Protein AF-A0A497K175-F1 (afdb_monomer_lite)

Sequence (330 aa):
LQEGVNVLRGVKRESDTVQLYNKVVVIGGARSNPSGDPDEWTDQGDASSWTTDPSANISEDQSERAAGTCSIHLSQPEEPGVVAMYLKYDFGVSGIDVAPFSHLRFHHKTDQNGILTENYADWTAEVILEDTSGRTVSKTYLTNNVQPPQTLTEVTLNLQEFTGDPDFDWTAVRYITLKLKTDDGTSKIWGQYWIDKLHFHTPNVKAEATDTTSNLKHTREYVLRDEKLTDPDFVQEVAEALLKTLKNTTNHYRVPVSGAPELQAGVKVNVEIPTHNLSGTYYIAEAEHRLTSNGLVSEITLEKPALTLEEILAESIMRRISLIERGGVE

pLDDT: mean 85.99, std 13.96, range [30.67, 98.81]

Secondary structure (DSSP, 8-state):
-BBTTTBPS--EEEE-GGG--SEEEEEE--EETTTS-TTTTTSTTGGGGEE--TTSEEEEESSS-SSSS-EEEEEE---TT--EEEEEEE--TT-B--TT--EEEEEEEE-TT--EEGGG--EEEEEEEEETTS-EEEEEEE-TT-PPPSS-EEEEEEGGG-EE-TT--TTSEEEEEEEEEETTSSS-EEEEEEEEEEEEEES--EEEEE-TT---SS--EEEEEETT---HHHHHHHHHHHHHHHTS--EEEEEEEES-TT--TT-EEEEEEGGGTEEEEEEEEEEEEEEETTEEEEEEEEE--PPPHHHHHHHHHHHHHHHHHHHT--

Structure (mmCIF, N/CA/C/O backbone):
data_AF-A0A497K175-F1
#
_entry.id   AF-A0A497K175-F1
#
loop_
_atom_site.group_PDB
_atom_site.id
_atom_site.type_symbol
_atom_site.label_atom_id
_atom_site.label_alt_id
_atom_site.label_comp_id
_atom_site.label_asym_id
_atom_site.label_entity_id
_atom_site.label_seq_id
_atom_site.pdbx_PDB_ins_code
_atom_site.Cartn_x
_atom_site.Cartn_y
_atom_site.Cartn_z
_atom_site.occupancy
_atom_site.B_iso_or_equiv
_atom_site.auth_seq_id
_atom_site.auth_comp_id
_atom_site.auth_asym_id
_atom_site.auth_atom_id
_atom_site.pdbx_PDB_model_num
ATOM 1 N N . LEU A 1 1 ? -36.106 -7.352 43.475 1.00 79.31 1 LEU A N 1
ATOM 2 C CA . LEU A 1 1 ? -35.828 -6.391 44.564 1.00 79.31 1 LEU A CA 1
ATOM 3 C C . LEU A 1 1 ? -36.792 -5.234 44.434 1.00 79.31 1 LEU A C 1
ATOM 5 O O . LEU A 1 1 ? -36.813 -4.618 43.377 1.00 79.31 1 LEU A O 1
ATOM 9 N N . GLN A 1 2 ? -37.593 -4.978 45.465 1.00 78.31 2 GLN A N 1
ATOM 10 C CA . GLN A 1 2 ? -38.645 -3.966 45.416 1.00 78.31 2 GLN A CA 1
ATOM 11 C C . GLN A 1 2 ? -38.591 -3.077 46.658 1.00 78.31 2 GLN A C 1
ATOM 13 O O . GLN A 1 2 ? -38.443 -3.567 47.787 1.00 78.31 2 GLN A O 1
ATOM 18 N N . GLU A 1 3 ? -38.686 -1.772 46.428 1.00 74.31 3 GLU A N 1
ATOM 19 C CA . GLU A 1 3 ? -38.750 -0.765 47.482 1.00 74.31 3 GLU A CA 1
ATOM 20 C C . GLU A 1 3 ? -39.985 -0.948 48.372 1.00 74.31 3 GLU A C 1
ATOM 22 O O . GLU A 1 3 ? -41.078 -1.230 47.889 1.00 74.31 3 GLU A O 1
ATOM 27 N N . GLY A 1 4 ? -39.806 -0.824 49.691 1.00 60.00 4 GLY A N 1
ATOM 28 C CA . GLY A 1 4 ? -40.890 -0.998 50.667 1.00 60.00 4 GLY A CA 1
ATOM 29 C C . GLY A 1 4 ? -41.310 -2.451 50.924 1.00 60.00 4 GLY A C 1
ATOM 30 O O . GLY A 1 4 ? -42.142 -2.676 51.798 1.00 60.00 4 GLY A O 1
ATOM 31 N N . VAL A 1 5 ? -40.724 -3.420 50.210 1.00 75.50 5 VAL A N 1
ATOM 32 C CA . VAL A 1 5 ? -40.981 -4.857 50.399 1.00 75.50 5 VAL A CA 1
ATOM 33 C C . VAL A 1 5 ? -39.764 -5.525 51.038 1.00 75.50 5 VAL A C 1
ATOM 35 O O . VAL A 1 5 ? -39.815 -5.905 52.202 1.00 75.50 5 VAL A O 1
ATOM 38 N N . ASN A 1 6 ? -38.640 -5.585 50.312 1.00 78.19 6 ASN A N 1
ATOM 39 C CA . ASN A 1 6 ? -37.430 -6.286 50.772 1.00 78.19 6 ASN A CA 1
ATOM 40 C C . ASN A 1 6 ? -36.210 -5.359 50.886 1.00 78.19 6 ASN A C 1
ATOM 42 O O . ASN A 1 6 ? -35.237 -5.697 51.558 1.00 78.19 6 ASN A O 1
ATOM 46 N N . VAL A 1 7 ? -36.248 -4.192 50.236 1.00 75.06 7 VAL A N 1
ATOM 47 C CA . VAL A 1 7 ? -35.154 -3.213 50.244 1.00 75.06 7 VAL A CA 1
ATOM 48 C C . VAL A 1 7 ? -35.251 -2.328 51.487 1.00 75.06 7 VAL A C 1
ATOM 50 O O . VAL A 1 7 ? -36.273 -1.685 51.731 1.00 75.06 7 VAL A O 1
ATOM 53 N N . LEU A 1 8 ? -34.173 -2.292 52.268 1.00 78.75 8 LEU A N 1
ATOM 54 C CA . LEU A 1 8 ? -34.032 -1.458 53.458 1.00 78.75 8 LEU A CA 1
ATOM 55 C C . LEU A 1 8 ? -33.635 -0.020 53.085 1.00 78.75 8 LEU A C 1
ATOM 57 O O . LEU A 1 8 ? -33.161 0.268 51.986 1.00 78.75 8 LEU A O 1
ATOM 61 N N . ARG A 1 9 ? -33.799 0.910 54.034 1.00 72.44 9 ARG A N 1
ATOM 62 C CA . ARG A 1 9 ? -33.300 2.287 53.882 1.00 72.44 9 ARG A CA 1
ATOM 63 C C . ARG A 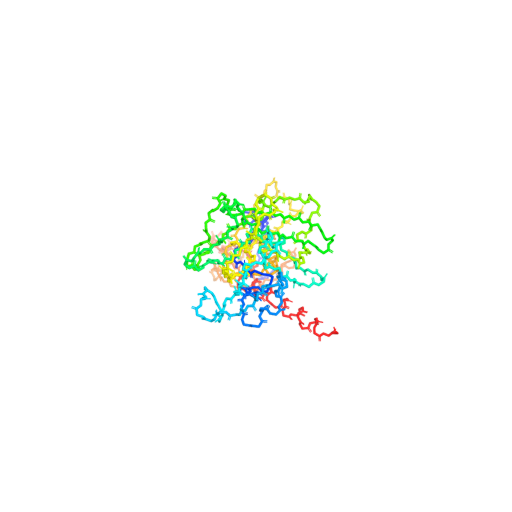1 9 ? -31.772 2.288 53.755 1.00 72.44 9 ARG A C 1
ATOM 65 O O . ARG A 1 9 ? -31.102 1.520 54.436 1.00 72.44 9 ARG A O 1
ATOM 72 N N . GLY A 1 10 ? -31.235 3.213 52.957 1.00 68.88 10 GLY A N 1
ATOM 73 C CA . GLY A 1 10 ? -29.787 3.404 52.810 1.00 68.88 10 GLY A CA 1
ATOM 74 C C . GLY A 1 10 ? -29.190 2.886 51.503 1.00 68.88 10 GLY A C 1
ATOM 75 O O . GLY A 1 10 ? -27.991 2.624 51.473 1.00 68.88 10 GLY A O 1
ATOM 76 N N . VAL A 1 11 ? -29.992 2.760 50.440 1.00 73.44 11 VAL A N 1
ATOM 77 C CA . VAL A 1 11 ? -29.479 2.546 49.080 1.00 73.44 11 VAL A CA 1
ATOM 78 C C . VAL A 1 11 ? -28.493 3.662 48.733 1.00 73.44 11 VAL A C 1
ATOM 80 O O . VAL A 1 11 ? -28.800 4.845 48.886 1.00 73.44 11 VAL A O 1
ATOM 83 N N . LYS A 1 12 ? -27.294 3.291 48.286 1.00 74.25 12 LYS A N 1
ATOM 84 C CA . LYS A 1 12 ? -26.254 4.243 47.884 1.00 74.25 12 LYS A CA 1
ATOM 85 C C . LYS A 1 12 ? -25.774 3.917 46.485 1.00 74.25 12 LYS A C 1
ATOM 87 O O . LYS A 1 12 ? -25.535 2.760 46.154 1.00 74.25 12 LYS A O 1
ATOM 92 N N . ARG A 1 13 ? -25.609 4.957 45.672 1.00 65.50 13 ARG A N 1
ATOM 93 C CA . ARG A 1 13 ? -24.869 4.856 44.417 1.00 65.50 13 ARG A CA 1
ATOM 94 C C . ARG A 1 13 ? -23.385 4.902 44.756 1.00 65.50 13 ARG A C 1
ATOM 96 O O . ARG A 1 13 ? -22.913 5.901 45.296 1.00 65.50 13 ARG A O 1
ATOM 103 N N . GLU A 1 14 ? -22.680 3.828 44.455 1.00 60.34 14 GLU A N 1
ATOM 104 C CA . GLU A 1 14 ? -21.228 3.780 44.493 1.00 60.34 14 GLU A CA 1
ATOM 105 C C . GLU A 1 14 ? -20.723 4.202 43.111 1.00 60.34 14 GLU A C 1
ATOM 107 O O . GLU A 1 14 ? -21.010 3.585 42.086 1.00 60.34 14 GLU A O 1
ATOM 112 N N . SER A 1 15 ? -20.033 5.341 43.061 1.00 53.97 15 SER A N 1
ATOM 113 C CA . SER A 1 15 ? -19.344 5.785 41.854 1.00 53.97 15 SER A CA 1
ATOM 114 C C . SER A 1 15 ? -17.975 5.129 41.837 1.00 53.97 15 SER A C 1
ATOM 116 O O . SER A 1 15 ? -16.979 5.756 42.213 1.00 53.97 15 SER A O 1
ATOM 118 N N . ASP A 1 16 ? -17.924 3.858 41.458 1.00 51.41 16 ASP A N 1
ATOM 119 C CA . ASP A 1 16 ? -16.644 3.180 41.367 1.00 51.41 16 ASP A CA 1
ATOM 120 C C . ASP A 1 16 ? -15.953 3.622 40.078 1.00 51.41 16 ASP A C 1
ATOM 122 O O . ASP A 1 16 ? -16.192 3.135 38.977 1.00 51.41 16 ASP A O 1
ATOM 126 N N . THR A 1 17 ? -15.136 4.665 40.208 1.00 49.78 17 THR A N 1
ATOM 127 C CA . THR A 1 17 ? -14.407 5.253 39.078 1.00 49.78 17 THR A CA 1
ATOM 128 C C . THR A 1 17 ? -13.278 4.352 38.584 1.00 49.78 17 THR A C 1
ATOM 130 O O . THR A 1 17 ? -12.612 4.707 37.620 1.00 49.78 17 THR A O 1
ATOM 133 N N . VAL A 1 18 ? -13.021 3.213 39.233 1.00 48.53 18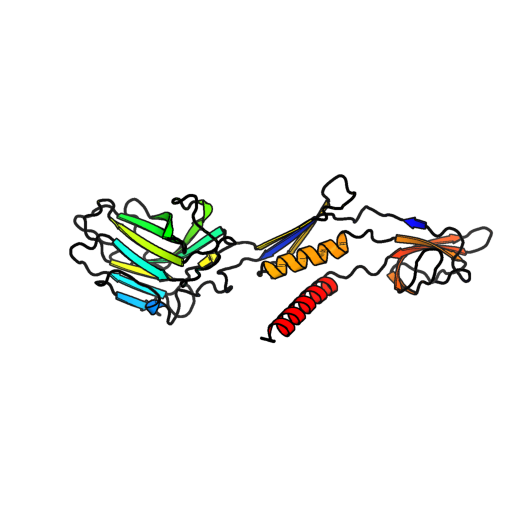 VAL A N 1
ATOM 134 C CA . VAL A 1 18 ? -11.846 2.359 39.005 1.00 48.53 18 VAL A CA 1
ATOM 135 C C . VAL A 1 18 ? -11.814 1.772 37.588 1.00 48.53 18 VAL A C 1
ATOM 137 O O . VAL A 1 18 ? -10.733 1.681 37.016 1.00 48.53 18 VAL A O 1
ATOM 140 N N . GLN A 1 19 ? -12.971 1.484 36.981 1.00 53.56 19 GLN A N 1
ATOM 141 C CA . GLN A 1 19 ? -13.076 0.919 35.624 1.00 53.56 19 GLN A CA 1
ATOM 142 C C . GLN A 1 19 ? -13.415 1.944 34.524 1.00 53.56 19 GLN A C 1
ATOM 144 O O . GLN A 1 19 ? -13.638 1.564 33.379 1.00 53.56 19 GLN A O 1
ATOM 149 N N . LEU A 1 20 ? -13.457 3.244 34.837 1.00 67.31 20 LEU A N 1
ATOM 150 C CA . LEU A 1 20 ? -13.747 4.272 33.834 1.00 67.31 20 LEU A CA 1
ATOM 151 C C . LEU A 1 20 ? -12.568 4.462 32.879 1.00 67.31 20 LEU A C 1
ATOM 153 O O . LEU A 1 20 ? -11.479 4.854 33.312 1.00 67.31 20 LEU A O 1
ATOM 157 N N . TYR A 1 21 ? -12.824 4.290 31.585 1.00 75.00 21 TYR A N 1
ATOM 158 C CA . TYR A 1 21 ? -11.905 4.665 30.515 1.00 75.00 21 TYR A CA 1
ATOM 159 C C . TYR A 1 21 ? -12.424 5.915 29.806 1.00 75.00 21 TYR A C 1
ATOM 161 O O . TYR A 1 21 ? -13.608 6.021 29.499 1.00 75.00 21 TYR A O 1
ATOM 169 N N . ASN A 1 22 ? -11.540 6.872 29.532 1.00 82.12 22 ASN A N 1
ATOM 170 C CA . ASN A 1 22 ? -11.855 8.039 28.698 1.00 82.12 22 ASN A CA 1
ATOM 171 C C . ASN A 1 22 ? -11.168 7.980 27.334 1.00 82.12 22 ASN A C 1
ATOM 173 O O . ASN A 1 22 ? -11.320 8.908 26.544 1.00 82.12 22 ASN A O 1
ATOM 177 N N . LYS A 1 23 ? -10.440 6.898 27.051 1.00 85.81 23 LYS A N 1
ATOM 178 C CA . LYS A 1 23 ? -9.846 6.629 25.750 1.00 85.81 23 LYS A CA 1
ATOM 179 C C . LYS A 1 23 ? -9.922 5.140 25.427 1.00 85.81 23 LYS A C 1
ATOM 181 O O . LYS A 1 23 ? -9.632 4.301 26.278 1.00 85.81 23 LYS A O 1
ATOM 186 N N . VAL A 1 24 ? -10.278 4.825 24.191 1.00 86.50 24 VAL A N 1
ATOM 187 C CA . VAL A 1 24 ? -10.185 3.489 23.606 1.00 86.50 24 VAL A CA 1
ATOM 188 C C . VAL A 1 24 ? -9.296 3.564 22.377 1.00 86.50 24 VAL A C 1
ATOM 190 O O . VAL A 1 24 ? -9.449 4.461 21.551 1.00 86.50 24 VAL A O 1
ATOM 193 N N . VAL A 1 25 ? -8.384 2.608 22.256 1.00 89.56 25 VAL A N 1
ATOM 194 C CA . VAL A 1 25 ? -7.578 2.376 21.061 1.00 89.56 25 VAL A CA 1
ATOM 195 C C . VAL A 1 25 ? -7.873 0.971 20.561 1.00 89.56 25 VAL A C 1
ATOM 197 O O . VAL A 1 25 ? -7.779 0.007 21.320 1.00 89.56 25 VAL A O 1
ATOM 200 N N . VAL A 1 26 ? -8.213 0.849 19.284 1.00 86.81 26 VAL A N 1
ATOM 201 C CA . VAL A 1 26 ? -8.378 -0.443 18.614 1.00 86.81 26 VAL A CA 1
ATOM 202 C C . VAL A 1 26 ? -7.254 -0.586 17.601 1.00 86.81 26 VAL A C 1
ATOM 204 O O . VAL A 1 26 ? -7.033 0.300 16.776 1.00 86.81 26 VAL A O 1
ATOM 207 N N . ILE A 1 27 ? -6.519 -1.689 17.703 1.00 88.25 27 ILE A N 1
ATOM 208 C CA . ILE A 1 27 ? -5.434 -2.054 16.797 1.00 88.25 27 ILE A CA 1
ATOM 209 C C . ILE A 1 27 ? -5.879 -3.307 16.050 1.00 88.25 27 ILE A C 1
ATOM 211 O O . ILE A 1 27 ? -5.994 -4.387 16.632 1.00 88.25 27 ILE A O 1
ATOM 215 N N . GLY A 1 28 ? -6.162 -3.103 14.774 1.00 89.56 28 GLY A N 1
ATOM 216 C CA . GLY A 1 28 ? -6.512 -4.111 13.798 1.00 89.56 28 GLY A CA 1
ATOM 217 C C . GLY A 1 28 ? -5.303 -4.800 13.169 1.00 89.56 28 GLY A C 1
ATOM 218 O O . GLY A 1 28 ? -4.154 -4.493 13.494 1.00 89.56 28 GLY A O 1
ATOM 219 N N . GLY A 1 29 ? -5.576 -5.715 12.243 1.00 88.69 29 GLY A N 1
ATOM 220 C CA . GLY A 1 29 ? -4.563 -6.406 11.450 1.00 88.69 29 GLY A CA 1
ATOM 221 C C . GLY A 1 29 ? -4.043 -5.590 10.271 1.00 88.69 29 GLY A C 1
ATOM 222 O O . GLY A 1 29 ? -4.348 -4.404 10.105 1.00 88.69 29 GLY A O 1
ATOM 223 N N . ALA A 1 30 ? -3.246 -6.255 9.439 1.00 92.19 30 ALA A N 1
ATOM 224 C CA . ALA A 1 30 ? -2.694 -5.669 8.231 1.00 92.19 30 ALA A CA 1
ATOM 225 C C . ALA A 1 30 ? -3.764 -5.453 7.153 1.00 92.19 30 ALA A C 1
ATOM 227 O O . ALA A 1 30 ? -4.715 -6.226 7.035 1.00 92.19 30 ALA A O 1
ATOM 228 N N . ARG A 1 31 ? -3.558 -4.431 6.320 1.00 92.38 31 ARG A N 1
ATOM 229 C CA . ARG A 1 31 ? -4.377 -4.160 5.133 1.00 92.38 31 ARG A CA 1
ATOM 230 C C . ARG A 1 31 ? -3.478 -3.949 3.923 1.00 92.38 31 ARG A C 1
ATOM 232 O O . ARG A 1 31 ? -2.438 -3.292 4.036 1.00 92.38 31 ARG A O 1
ATOM 239 N N . SER A 1 32 ? -3.914 -4.477 2.786 1.00 93.56 32 SER A N 1
ATOM 240 C CA . SER A 1 32 ? -3.296 -4.268 1.480 1.00 93.56 32 SER A CA 1
ATOM 241 C C . SER A 1 32 ? -4.319 -3.668 0.528 1.00 93.56 32 SER A C 1
ATOM 243 O O . SER A 1 32 ? -5.406 -4.219 0.416 1.00 93.56 32 SER A O 1
ATOM 245 N N . ASN A 1 33 ? -3.972 -2.559 -0.121 1.00 93.06 33 ASN A N 1
ATOM 246 C CA . ASN A 1 33 ? -4.823 -1.777 -1.019 1.00 93.06 33 ASN A CA 1
ATOM 247 C C . ASN A 1 33 ? -6.167 -1.305 -0.415 1.00 93.06 33 ASN A C 1
ATOM 249 O O . ASN A 1 33 ? -6.640 -1.803 0.617 1.00 93.06 33 ASN A O 1
ATOM 253 N N . PRO A 1 34 ? -6.814 -0.292 -1.018 1.00 89.56 34 PRO A N 1
ATOM 254 C CA . PRO A 1 34 ? -8.156 0.117 -0.609 1.00 89.56 34 PRO A CA 1
ATOM 255 C C . PRO A 1 34 ? -9.187 -1.017 -0.733 1.00 89.56 34 PRO A C 1
ATOM 257 O O . PRO A 1 34 ? -10.059 -1.140 0.125 1.00 89.56 34 PRO A O 1
ATOM 260 N N . SER A 1 35 ? -9.060 -1.894 -1.728 1.00 89.19 35 SER A N 1
ATOM 261 C CA . SER A 1 35 ? -9.941 -3.056 -1.922 1.00 89.19 35 SER A CA 1
ATOM 262 C C . SER A 1 35 ? -9.743 -4.174 -0.887 1.00 89.19 35 SER A C 1
ATOM 264 O O . SER A 1 35 ? -10.663 -4.952 -0.639 1.00 89.19 35 SER A O 1
ATOM 266 N N . GLY A 1 36 ? -8.563 -4.257 -0.262 1.00 88.19 36 GLY A N 1
ATOM 267 C CA . GLY A 1 36 ? -8.144 -5.407 0.542 1.00 88.19 36 GLY A CA 1
ATOM 268 C C . GLY A 1 36 ? -7.346 -6.462 -0.239 1.00 88.19 36 GLY A C 1
ATOM 269 O O . GLY A 1 36 ? -6.808 -7.376 0.389 1.00 88.19 36 GLY A O 1
ATOM 270 N N . ASP A 1 37 ? -7.249 -6.344 -1.567 1.00 91.31 37 ASP A N 1
ATOM 271 C CA . ASP A 1 37 ? -6.551 -7.294 -2.434 1.00 91.31 37 ASP A CA 1
ATOM 272 C C . ASP A 1 37 ? -5.092 -6.859 -2.693 1.00 91.31 37 ASP A C 1
ATOM 274 O O . ASP A 1 37 ? -4.871 -5.803 -3.284 1.00 91.31 37 ASP A O 1
ATOM 278 N N . PRO A 1 38 ? -4.071 -7.626 -2.259 1.00 92.31 38 PRO A N 1
ATOM 279 C CA . PRO A 1 38 ? -2.661 -7.291 -2.467 1.00 92.31 38 PRO A CA 1
ATOM 280 C C . PRO A 1 38 ? -2.148 -7.458 -3.908 1.00 92.31 38 PRO A C 1
ATOM 282 O O . PRO A 1 38 ? -0.966 -7.184 -4.126 1.00 92.31 38 PRO A O 1
ATOM 285 N N . ASP A 1 39 ? -2.964 -7.942 -4.845 1.00 93.12 39 ASP A N 1
ATOM 286 C CA . ASP A 1 39 ? -2.548 -8.209 -6.230 1.00 93.12 39 ASP A CA 1
ATOM 287 C C . ASP A 1 39 ? -3.485 -7.590 -7.280 1.00 93.12 39 ASP A C 1
ATOM 289 O O . ASP A 1 39 ? -3.502 -7.985 -8.437 1.00 93.12 39 ASP A O 1
ATOM 293 N N . GLU A 1 40 ? -4.249 -6.576 -6.872 1.00 94.25 40 GLU A N 1
ATOM 294 C CA . GLU A 1 40 ? -5.303 -5.935 -7.673 1.00 94.25 40 GLU A CA 1
ATOM 295 C C . GLU A 1 40 ? -4.839 -5.342 -9.019 1.00 94.25 40 GLU A C 1
ATOM 297 O O . GLU A 1 40 ? -5.675 -5.049 -9.867 1.00 94.25 40 GLU A O 1
ATOM 302 N N . TRP A 1 41 ? -3.539 -5.081 -9.193 1.00 95.88 41 TRP A N 1
ATOM 303 C CA . TRP A 1 41 ? -3.014 -4.314 -10.334 1.00 95.88 41 TRP A CA 1
ATOM 304 C C . TRP A 1 41 ? -1.946 -5.046 -11.141 1.00 95.88 41 TRP A C 1
ATOM 306 O O . TRP A 1 41 ? -1.323 -4.444 -12.024 1.00 95.88 41 TRP A O 1
ATOM 316 N N . THR A 1 42 ? -1.657 -6.297 -10.800 1.00 96.44 42 THR A N 1
ATOM 317 C CA . THR A 1 42 ? -0.573 -7.072 -11.411 1.00 96.44 42 THR A CA 1
ATOM 318 C C . THR A 1 42 ? -0.985 -8.478 -11.837 1.00 96.44 42 THR A C 1
ATOM 320 O O . THR A 1 42 ? -0.113 -9.263 -12.202 1.00 96.44 42 THR A O 1
ATOM 323 N N . ASP A 1 43 ? -2.287 -8.767 -11.888 1.00 94.56 43 ASP A N 1
ATOM 324 C CA . ASP A 1 43 ? -2.834 -10.086 -12.206 1.00 94.56 43 ASP A CA 1
ATOM 325 C C . ASP A 1 43 ? -3.515 -10.108 -13.597 1.00 94.56 43 ASP A C 1
ATOM 327 O O . ASP A 1 43 ? -3.334 -9.234 -14.454 1.00 94.56 43 ASP A O 1
ATOM 331 N N . GLN A 1 44 ? -4.252 -11.183 -13.875 1.00 94.62 44 GLN A N 1
ATOM 332 C CA . GLN A 1 44 ? -4.823 -11.480 -15.178 1.00 94.62 44 GLN A CA 1
ATOM 333 C C . GLN A 1 44 ? -5.806 -10.398 -15.653 1.00 94.62 44 GLN A C 1
ATOM 335 O O . GLN A 1 44 ? -6.870 -10.198 -15.070 1.00 94.62 44 GLN A O 1
ATOM 340 N N . GLY A 1 45 ? -5.518 -9.812 -16.815 1.00 94.12 45 GLY A N 1
ATOM 341 C CA . GLY A 1 45 ? -6.284 -8.733 -17.440 1.00 94.12 45 GLY A CA 1
ATOM 342 C C . GLY A 1 45 ? -5.676 -7.342 -17.235 1.00 94.12 45 GLY A C 1
ATOM 343 O O . GLY A 1 45 ? -6.042 -6.409 -17.965 1.00 94.12 45 GLY A O 1
ATOM 344 N N . ASP A 1 46 ? -4.729 -7.194 -16.308 1.00 94.81 46 ASP A N 1
ATOM 345 C CA . ASP A 1 46 ? -4.228 -5.888 -15.891 1.00 94.81 46 ASP A CA 1
ATOM 346 C C . ASP A 1 46 ? -3.192 -5.304 -16.847 1.00 94.81 46 ASP A C 1
ATOM 348 O O . ASP A 1 46 ? -3.033 -4.082 -16.879 1.00 94.81 46 ASP A O 1
ATOM 352 N N . ALA A 1 47 ? -2.527 -6.107 -17.692 1.00 94.12 47 ALA A N 1
ATOM 353 C CA . ALA A 1 47 ? -1.508 -5.589 -18.619 1.00 94.12 47 ALA A CA 1
ATOM 354 C C . ALA A 1 47 ? -2.035 -4.469 -19.529 1.00 94.12 47 ALA A C 1
ATOM 356 O O . ALA A 1 47 ? -1.284 -3.569 -19.900 1.00 94.12 47 ALA A O 1
ATOM 357 N N . SER A 1 48 ? -3.330 -4.491 -19.853 1.00 93.38 48 SER A N 1
ATOM 358 C CA . SER A 1 48 ? -3.981 -3.458 -20.669 1.00 93.38 48 SER A CA 1
ATOM 359 C C . SER A 1 48 ? -4.140 -2.100 -19.969 1.00 93.38 48 SER A C 1
ATOM 361 O O . SER A 1 48 ? -4.280 -1.080 -20.645 1.00 93.38 48 SER A O 1
ATOM 363 N N . SER A 1 49 ? -4.091 -2.080 -18.637 1.00 93.94 49 SER A N 1
ATOM 364 C CA . SER A 1 49 ? -4.158 -0.877 -17.799 1.00 93.94 49 SER A CA 1
ATOM 365 C C . SER A 1 49 ? -2.783 -0.240 -17.575 1.00 93.94 49 SER A C 1
ATOM 367 O O . SER A 1 49 ? -2.684 0.907 -17.129 1.00 93.94 49 SER A O 1
ATOM 369 N N . TRP A 1 50 ? -1.713 -0.966 -17.905 1.00 97.56 50 TRP A N 1
ATOM 370 C CA . TRP A 1 50 ? -0.347 -0.468 -17.857 1.00 97.56 50 TRP A CA 1
ATOM 371 C C . TRP A 1 50 ? 0.049 0.200 -19.175 1.00 97.56 50 TRP A C 1
ATOM 373 O O . TRP A 1 50 ? -0.313 -0.220 -20.273 1.00 97.56 50 TRP A O 1
ATOM 383 N N . THR A 1 51 ? 0.848 1.253 -19.062 1.00 97.75 51 THR A N 1
ATOM 384 C CA . THR A 1 51 ? 1.390 2.015 -20.188 1.00 97.75 51 THR A CA 1
ATOM 385 C C . THR A 1 51 ? 2.910 2.089 -20.099 1.00 97.75 51 THR A C 1
ATOM 387 O O . THR A 1 51 ? 3.491 2.069 -19.011 1.00 97.75 51 THR A O 1
ATOM 390 N N . THR A 1 52 ? 3.564 2.150 -21.255 1.00 97.88 52 THR A N 1
ATOM 391 C CA . THR A 1 52 ? 5.023 2.208 -21.391 1.00 97.88 52 THR A CA 1
ATOM 392 C C . THR A 1 52 ? 5.406 2.982 -22.656 1.00 97.88 52 THR A C 1
ATOM 394 O O . THR A 1 52 ? 4.544 3.559 -23.326 1.00 97.88 52 THR A O 1
ATOM 397 N N . ASP A 1 53 ? 6.697 3.020 -22.980 1.00 96.19 53 ASP A N 1
ATOM 398 C CA . ASP A 1 53 ? 7.189 3.550 -24.243 1.00 96.19 53 ASP A CA 1
ATOM 399 C C . ASP A 1 53 ? 6.564 2.803 -25.443 1.00 96.19 53 ASP A C 1
ATOM 401 O O . ASP A 1 53 ? 6.480 1.576 -25.415 1.00 96.19 53 ASP A O 1
ATOM 405 N N . PRO A 1 54 ? 6.150 3.492 -26.524 1.00 95.56 54 PRO A N 1
ATOM 406 C CA . PRO A 1 54 ? 5.518 2.844 -27.677 1.00 95.56 54 PRO A CA 1
ATOM 407 C C . PRO A 1 54 ? 6.353 1.754 -28.362 1.00 95.56 54 PRO A C 1
ATOM 409 O O . PRO A 1 54 ? 5.799 0.971 -29.133 1.00 95.56 54 PRO A O 1
ATOM 412 N N . SER A 1 55 ? 7.670 1.728 -28.142 1.00 96.69 55 SER A N 1
ATOM 413 C CA . SER A 1 55 ? 8.555 0.689 -28.671 1.00 96.69 55 SER A CA 1
ATOM 414 C C . SER A 1 55 ? 8.599 -0.590 -27.828 1.00 96.69 55 SER A C 1
ATOM 416 O O . SER A 1 55 ? 9.039 -1.629 -28.323 1.00 96.69 55 SER A O 1
ATOM 418 N N . ALA A 1 56 ? 8.146 -0.538 -26.575 1.00 97.44 56 ALA A N 1
ATOM 419 C CA . ALA A 1 56 ? 8.126 -1.680 -25.675 1.00 97.44 56 ALA A CA 1
ATOM 420 C C . ALA A 1 56 ? 6.818 -2.472 -25.755 1.00 97.44 56 ALA A C 1
ATOM 422 O O . ALA A 1 56 ? 5.801 -2.024 -26.285 1.00 97.44 56 ALA A O 1
ATOM 423 N N . ASN A 1 57 ? 6.852 -3.679 -25.196 1.00 97.69 57 ASN A N 1
ATOM 424 C CA . ASN A 1 57 ? 5.692 -4.551 -25.070 1.00 97.69 57 ASN A CA 1
ATOM 425 C C . ASN A 1 57 ? 5.400 -4.832 -23.592 1.00 97.69 57 ASN A C 1
ATOM 427 O O . ASN A 1 57 ? 6.318 -5.162 -22.840 1.00 97.69 57 ASN A O 1
ATOM 431 N N . ILE A 1 58 ? 4.128 -4.725 -23.203 1.00 98.12 58 ILE A N 1
ATOM 432 C CA . ILE A 1 58 ? 3.623 -5.153 -21.898 1.00 98.12 58 ILE A CA 1
ATOM 433 C C . ILE A 1 58 ? 2.795 -6.418 -22.098 1.00 98.12 58 ILE A C 1
ATOM 435 O O . ILE A 1 58 ? 1.909 -6.474 -22.950 1.00 98.12 58 ILE A O 1
ATOM 439 N N . SER A 1 59 ? 3.071 -7.431 -21.288 1.00 97.75 59 SER A N 1
ATOM 440 C CA . SER A 1 59 ? 2.398 -8.726 -21.338 1.00 97.75 59 SER A CA 1
ATOM 441 C C . SER A 1 59 ? 2.192 -9.300 -19.941 1.00 97.75 59 SER A C 1
ATOM 443 O O . SER A 1 59 ? 2.817 -8.848 -18.986 1.00 97.75 59 SER A O 1
ATOM 445 N N . GLU A 1 60 ? 1.330 -10.306 -19.836 1.00 97.88 60 GLU A N 1
ATOM 446 C CA . GLU A 1 60 ? 1.139 -11.099 -18.620 1.00 97.88 60 GLU A CA 1
ATOM 447 C C . GLU A 1 60 ? 1.951 -12.392 -18.709 1.00 97.88 60 GLU A C 1
ATOM 449 O O . GLU A 1 60 ? 1.866 -13.120 -19.705 1.00 97.88 60 GLU A O 1
ATOM 454 N N . ASP A 1 61 ? 2.721 -12.700 -17.667 1.00 97.25 61 ASP A N 1
ATOM 455 C CA . ASP A 1 61 ? 3.532 -13.913 -17.584 1.00 97.25 61 ASP A CA 1
ATOM 456 C C . ASP A 1 61 ? 3.019 -14.833 -16.472 1.00 97.25 61 ASP A C 1
ATOM 458 O O . ASP A 1 61 ? 3.150 -14.557 -15.283 1.00 97.25 61 ASP A O 1
ATOM 462 N N . GLN A 1 62 ? 2.429 -15.962 -16.862 1.00 96.44 62 GLN A N 1
ATOM 463 C CA . GLN A 1 62 ? 1.904 -16.957 -15.921 1.00 96.44 62 GLN A CA 1
ATOM 464 C C . GLN A 1 62 ? 3.003 -17.834 -15.306 1.00 96.44 62 GLN A C 1
ATOM 466 O O . GLN A 1 62 ? 2.760 -18.538 -14.324 1.00 96.44 62 GLN A O 1
ATOM 471 N N . SER A 1 63 ? 4.202 -17.856 -15.893 1.00 95.06 63 SER A N 1
ATOM 472 C CA . SER A 1 63 ? 5.311 -18.698 -15.434 1.00 95.06 63 SER A CA 1
ATOM 473 C C . SER A 1 63 ? 6.132 -18.043 -14.324 1.00 95.06 63 SER A C 1
ATOM 475 O O . SER A 1 63 ? 6.640 -18.742 -13.447 1.00 95.06 63 SER A O 1
ATOM 477 N N . GLU A 1 64 ? 6.181 -16.715 -14.314 1.00 93.81 64 GLU A N 1
ATOM 478 C CA . GLU A 1 64 ? 6.882 -15.893 -13.333 1.00 93.81 64 GLU A CA 1
ATOM 479 C C . GLU A 1 64 ? 5.845 -15.165 -12.478 1.00 93.81 64 GLU A C 1
ATOM 481 O O . GLU A 1 64 ? 5.264 -14.191 -12.931 1.00 93.81 64 GLU A O 1
ATOM 486 N N . ARG A 1 65 ? 5.567 -15.636 -11.257 1.00 95.19 65 ARG A N 1
ATOM 487 C CA . ARG A 1 65 ? 4.590 -14.992 -10.360 1.00 95.19 65 ARG A CA 1
ATOM 488 C C . ARG A 1 65 ? 4.922 -15.195 -8.882 1.00 95.19 65 ARG A C 1
ATOM 490 O O . ARG A 1 65 ? 5.455 -16.233 -8.486 1.00 95.19 65 ARG A O 1
ATOM 497 N N . ALA A 1 66 ? 4.594 -14.197 -8.083 1.00 95.44 66 ALA A N 1
ATOM 498 C CA . ALA A 1 66 ? 4.672 -14.116 -6.633 1.00 95.44 66 ALA A CA 1
ATOM 499 C C . ALA A 1 66 ? 3.278 -14.176 -5.982 1.00 95.44 66 ALA A C 1
ATOM 501 O O . ALA A 1 66 ? 3.154 -14.705 -4.872 1.00 95.44 66 ALA A O 1
ATOM 502 N N . ALA A 1 67 ? 2.244 -13.665 -6.652 1.00 94.50 67 ALA A N 1
ATOM 503 C CA . ALA A 1 67 ? 0.842 -13.782 -6.261 1.00 94.50 67 ALA A CA 1
ATOM 504 C C . ALA A 1 67 ? -0.038 -14.073 -7.493 1.00 94.50 67 ALA A C 1
ATOM 506 O O . ALA A 1 67 ? 0.488 -14.286 -8.583 1.00 94.50 67 ALA A O 1
ATOM 507 N N . GLY A 1 68 ? -1.343 -14.255 -7.273 1.00 94.31 68 GLY A N 1
ATOM 508 C CA . GLY A 1 68 ? -2.308 -14.360 -8.367 1.00 94.31 68 GLY A CA 1
ATOM 509 C C . GLY A 1 68 ? -2.027 -15.446 -9.411 1.00 94.31 68 GLY A C 1
ATOM 510 O O . GLY A 1 68 ? -1.547 -16.555 -9.117 1.00 94.31 68 GLY A O 1
ATOM 511 N N . THR A 1 69 ? -2.395 -15.126 -10.647 1.00 96.12 69 THR A N 1
ATOM 512 C CA . THR A 1 69 ? -2.337 -16.002 -11.822 1.00 96.12 69 THR A CA 1
ATOM 513 C C . THR A 1 69 ? -1.159 -15.667 -12.737 1.00 96.12 69 THR A C 1
ATOM 515 O O . THR A 1 69 ? -0.612 -16.575 -13.374 1.00 96.12 69 THR A O 1
ATOM 518 N N . CYS A 1 70 ? -0.733 -14.407 -12.791 1.00 96.38 70 CYS A N 1
ATOM 519 C CA . CYS A 1 70 ? 0.409 -13.947 -13.581 1.00 96.38 70 CYS A CA 1
ATOM 520 C C . CYS A 1 70 ? 1.108 -12.749 -12.935 1.00 96.38 70 CYS A C 1
ATOM 522 O O . CYS A 1 70 ? 0.630 -12.226 -11.945 1.00 96.38 70 CYS A O 1
ATOM 524 N N . SER A 1 71 ? 2.224 -12.328 -13.530 1.00 97.88 71 SER A N 1
ATOM 525 C CA . SER A 1 71 ? 2.852 -11.026 -13.289 1.00 97.88 71 SER A CA 1
ATOM 526 C C . SER A 1 71 ? 2.810 -10.146 -14.537 1.00 97.88 71 SER A C 1
ATOM 528 O O . SER A 1 71 ? 2.562 -10.629 -15.647 1.00 97.88 71 SER A O 1
ATOM 530 N N . ILE A 1 72 ? 3.136 -8.862 -14.377 1.00 98.50 72 ILE A N 1
ATOM 531 C CA . ILE A 1 72 ? 3.284 -7.918 -15.487 1.00 98.50 72 ILE A CA 1
ATOM 532 C C . ILE A 1 72 ? 4.730 -7.913 -15.971 1.00 98.50 72 ILE A C 1
ATOM 534 O O . ILE A 1 72 ? 5.662 -7.637 -15.216 1.00 98.50 72 ILE A O 1
ATOM 538 N N . HIS A 1 73 ? 4.909 -8.165 -17.262 1.00 98.38 73 HIS A N 1
ATOM 539 C CA . HIS A 1 73 ? 6.194 -8.226 -17.940 1.00 98.38 73 HIS A CA 1
ATOM 540 C C . HIS A 1 73 ? 6.338 -7.095 -18.962 1.00 98.38 73 HIS A C 1
ATOM 542 O O . HIS A 1 73 ? 5.557 -6.996 -19.910 1.00 98.38 73 HIS A O 1
ATOM 548 N N . LEU A 1 74 ? 7.385 -6.288 -18.793 1.00 98.50 74 LEU A N 1
ATOM 549 C CA . LEU A 1 74 ? 7.864 -5.287 -19.737 1.00 98.50 74 LEU A CA 1
ATOM 550 C C . LEU A 1 74 ? 9.052 -5.831 -20.538 1.00 98.50 74 LEU A C 1
ATOM 552 O O . LEU A 1 74 ? 10.113 -6.113 -19.979 1.00 98.50 74 LEU A O 1
ATOM 556 N N . SER A 1 75 ? 8.904 -5.852 -21.860 1.00 98.25 75 SER A N 1
ATOM 557 C CA . SER A 1 75 ? 9.977 -6.129 -22.813 1.00 98.25 75 SER A CA 1
ATOM 558 C C . SER A 1 75 ? 10.348 -4.847 -23.556 1.00 98.25 75 SER A C 1
ATOM 560 O O . SER A 1 75 ? 9.613 -4.410 -24.445 1.00 98.25 75 SER A O 1
ATOM 562 N N . GLN A 1 76 ? 11.475 -4.231 -23.193 1.00 98.12 76 GLN A N 1
ATOM 563 C CA . GLN A 1 76 ? 12.015 -3.065 -23.894 1.00 98.12 76 GLN A CA 1
ATOM 564 C C . GLN A 1 76 ? 13.118 -3.519 -24.861 1.00 98.12 76 GLN A C 1
ATOM 566 O O . GLN A 1 76 ? 14.165 -3.985 -24.397 1.00 98.12 76 GLN A O 1
ATOM 571 N N . PRO A 1 77 ? 12.933 -3.376 -26.185 1.00 97.44 77 PRO A N 1
ATOM 572 C CA . PRO A 1 77 ? 14.017 -3.555 -27.145 1.00 97.44 77 PRO A CA 1
ATOM 573 C C . PRO A 1 77 ? 15.026 -2.400 -27.079 1.00 97.44 77 PRO A C 1
ATOM 575 O O . PRO A 1 77 ? 14.709 -1.299 -26.623 1.00 97.44 77 PRO A O 1
ATOM 578 N N . GLU A 1 78 ? 16.245 -2.648 -27.562 1.00 96.75 78 GLU A N 1
ATOM 579 C CA . GLU A 1 78 ? 17.235 -1.589 -27.763 1.00 96.75 78 GLU A CA 1
ATOM 580 C C . GLU A 1 78 ? 16.760 -0.649 -28.876 1.00 96.75 78 GLU A C 1
ATOM 582 O O . GLU A 1 78 ? 16.791 -1.009 -30.052 1.00 96.75 78 GLU A O 1
ATOM 587 N N . GLU A 1 79 ? 16.360 0.567 -28.508 1.00 95.75 79 GLU A N 1
ATOM 588 C CA . GLU A 1 79 ? 15.806 1.546 -29.443 1.00 95.75 79 GLU A CA 1
ATOM 589 C C . GLU A 1 79 ? 16.474 2.923 -29.297 1.00 95.75 79 GLU A C 1
ATOM 591 O O . GLU A 1 79 ? 16.740 3.379 -28.177 1.00 95.75 79 GLU A O 1
ATOM 596 N N . PRO A 1 80 ? 16.784 3.619 -30.409 1.00 92.00 80 PRO A N 1
ATOM 597 C CA . PRO A 1 80 ? 17.391 4.945 -30.359 1.00 92.00 80 PRO A CA 1
ATOM 598 C C . PRO A 1 80 ? 16.537 5.967 -29.599 1.00 92.00 80 PRO A C 1
ATOM 600 O O . PRO A 1 80 ? 15.368 6.173 -29.908 1.00 92.00 80 PRO A O 1
ATOM 603 N N . GLY A 1 81 ? 17.158 6.674 -28.652 1.00 90.25 81 GLY A N 1
ATOM 604 C CA . GLY A 1 81 ? 16.519 7.761 -27.902 1.00 90.25 81 GLY A CA 1
ATOM 605 C C . GLY A 1 81 ? 15.669 7.320 -26.706 1.00 90.25 81 GLY A C 1
ATOM 606 O O . GLY A 1 81 ? 15.169 8.184 -25.986 1.00 90.25 81 GLY A O 1
ATOM 607 N N . VAL A 1 82 ? 15.536 6.014 -26.449 1.00 95.94 82 VAL A N 1
ATOM 608 C CA . VAL A 1 82 ? 14.863 5.506 -25.247 1.00 95.94 82 VAL A CA 1
ATOM 609 C C . VAL A 1 82 ? 15.816 5.574 -24.056 1.00 95.94 82 VAL A C 1
ATOM 611 O O . VAL A 1 82 ? 16.658 4.704 -23.867 1.00 95.94 82 VAL A O 1
ATOM 614 N N . VAL A 1 83 ? 15.672 6.620 -23.243 1.00 96.12 83 VAL A N 1
ATOM 615 C CA . VAL A 1 83 ? 16.514 6.880 -22.053 1.00 96.12 83 VAL A CA 1
ATOM 616 C C . VAL A 1 83 ? 15.872 6.416 -20.738 1.00 96.12 83 VAL A C 1
ATOM 618 O O . VAL A 1 83 ? 16.445 6.575 -19.659 1.00 96.12 83 VAL A O 1
ATOM 621 N N . ALA A 1 84 ? 14.658 5.859 -20.806 1.00 96.88 84 ALA A N 1
ATOM 622 C CA . ALA A 1 84 ? 13.977 5.268 -19.662 1.00 96.88 84 ALA A CA 1
ATOM 623 C C . ALA A 1 84 ? 13.034 4.131 -20.072 1.00 96.88 84 ALA A C 1
ATOM 625 O O . ALA A 1 84 ? 12.193 4.307 -20.950 1.00 96.88 84 ALA A O 1
ATOM 626 N N . MET A 1 85 ? 13.114 3.016 -19.353 1.00 97.56 85 MET A N 1
ATOM 627 C CA . MET A 1 85 ? 12.086 1.978 -19.310 1.00 97.56 85 MET A CA 1
ATOM 628 C C . MET A 1 85 ? 11.086 2.328 -18.215 1.00 97.56 85 MET A C 1
ATOM 630 O O . MET A 1 85 ? 11.490 2.715 -17.116 1.00 97.56 85 MET A O 1
ATOM 634 N N . TYR A 1 86 ? 9.789 2.182 -18.466 1.00 98.19 86 TYR A N 1
ATOM 635 C CA . TYR A 1 86 ? 8.806 2.411 -17.412 1.00 98.19 86 TYR A CA 1
ATOM 636 C C . TYR A 1 86 ? 7.540 1.583 -17.569 1.00 98.19 86 TYR A C 1
ATOM 638 O O . TYR A 1 86 ? 7.140 1.234 -18.673 1.00 98.19 86 TYR A O 1
ATOM 646 N N . LEU A 1 87 ? 6.898 1.317 -16.440 1.00 98.50 87 LEU A N 1
ATOM 647 C CA . LEU A 1 87 ? 5.537 0.811 -16.341 1.00 98.50 87 LEU A CA 1
ATOM 648 C C . LEU A 1 87 ? 4.732 1.859 -15.574 1.00 98.50 87 LEU A C 1
ATOM 650 O O . LEU A 1 87 ? 5.059 2.149 -14.423 1.00 98.50 87 LEU A O 1
ATOM 654 N N . LYS A 1 88 ? 3.723 2.457 -16.214 1.00 98.56 88 LYS A N 1
ATOM 655 C CA . LYS A 1 88 ? 2.818 3.446 -15.611 1.00 98.56 88 LYS A CA 1
ATOM 656 C C . LYS A 1 88 ? 1.389 2.914 -15.578 1.00 98.56 88 LYS A C 1
ATOM 658 O O . LYS A 1 88 ? 0.837 2.603 -16.631 1.00 98.56 88 LYS A O 1
ATOM 663 N N . TYR A 1 89 ? 0.797 2.861 -14.393 1.00 98.25 89 TYR A N 1
ATOM 664 C CA . TYR A 1 89 ? -0.590 2.452 -14.171 1.00 98.25 89 TYR A CA 1
ATOM 665 C C . TYR A 1 89 ? -1.455 3.670 -13.833 1.00 98.25 89 TYR A C 1
ATOM 667 O O . TYR A 1 89 ? -1.006 4.535 -13.074 1.00 98.25 89 TYR A O 1
ATOM 675 N N . ASP A 1 90 ? -2.667 3.746 -14.392 1.00 96.31 90 ASP A N 1
ATOM 676 C CA . ASP A 1 90 ? -3.683 4.767 -14.075 1.00 96.31 90 ASP A CA 1
ATOM 677 C C . ASP A 1 90 ? -4.745 4.160 -13.149 1.00 96.31 90 ASP A C 1
ATOM 679 O O . ASP A 1 90 ? -5.540 3.323 -13.568 1.00 96.31 90 ASP A O 1
ATOM 683 N N . PHE A 1 91 ? -4.791 4.613 -11.896 1.00 95.62 91 PHE A N 1
ATOM 684 C CA . PHE A 1 91 ? -5.838 4.262 -10.932 1.00 95.62 91 PHE A CA 1
ATOM 685 C C . PHE A 1 91 ? -7.201 4.892 -11.276 1.00 95.62 91 PHE A C 1
ATOM 687 O O . PHE A 1 91 ? -8.198 4.630 -10.606 1.00 95.62 91 PHE A O 1
ATOM 694 N N . GLY A 1 92 ? -7.262 5.722 -12.319 1.00 94.56 92 GLY A N 1
ATOM 695 C CA . GLY A 1 92 ? -8.467 6.367 -12.812 1.00 94.56 92 GLY A CA 1
ATOM 696 C C . GLY A 1 92 ? -8.535 7.846 -12.446 1.00 94.56 92 GLY A C 1
ATOM 697 O O . GLY A 1 92 ? -7.811 8.362 -11.598 1.00 94.56 92 GLY A O 1
ATOM 698 N N . VAL A 1 93 ? -9.459 8.563 -13.091 1.00 95.19 93 VAL A N 1
ATOM 699 C CA . VAL A 1 93 ? -9.560 10.034 -13.000 1.00 95.19 93 VAL A CA 1
ATOM 700 C C . VAL A 1 93 ? -9.800 10.570 -11.586 1.00 95.19 93 VAL A C 1
ATOM 702 O O . VAL A 1 93 ? -9.443 11.712 -11.312 1.00 95.19 93 VAL A O 1
ATOM 705 N N . SER A 1 94 ? -10.399 9.765 -10.710 1.00 96.00 94 SER A N 1
ATOM 706 C CA . SER A 1 94 ? -10.657 10.114 -9.310 1.00 96.00 94 SER A CA 1
ATOM 707 C C . SER A 1 94 ? -9.473 9.815 -8.387 1.00 96.00 94 SER A C 1
ATOM 709 O O . SER A 1 94 ? -9.464 10.298 -7.260 1.00 96.00 94 SER A O 1
ATOM 711 N N . GLY A 1 95 ? -8.484 9.053 -8.862 1.00 96.62 95 GLY A N 1
ATOM 712 C CA . GLY A 1 95 ? -7.417 8.505 -8.037 1.00 96.62 95 GLY A CA 1
ATOM 713 C C . GLY A 1 95 ? -7.922 7.548 -6.955 1.00 96.62 95 GLY A C 1
ATOM 714 O O . GLY A 1 95 ? -9.102 7.196 -6.895 1.00 96.62 95 GLY A O 1
ATOM 715 N N . ILE A 1 96 ? -6.998 7.133 -6.096 1.00 97.00 96 ILE A N 1
ATOM 716 C CA . ILE A 1 96 ? -7.251 6.300 -4.921 1.00 97.00 96 ILE A CA 1
ATOM 717 C C . ILE A 1 96 ? -6.691 6.960 -3.660 1.00 97.00 96 ILE A C 1
ATOM 719 O O . ILE A 1 96 ? -5.669 7.651 -3.704 1.00 97.00 96 ILE A O 1
ATOM 723 N N . ASP A 1 97 ? -7.349 6.706 -2.528 1.00 95.94 97 ASP A N 1
ATOM 724 C CA . ASP A 1 97 ? -6.861 7.132 -1.219 1.00 95.94 97 ASP A CA 1
ATOM 725 C C . ASP A 1 97 ? -5.818 6.143 -0.700 1.00 95.94 97 ASP A C 1
ATOM 727 O O . ASP A 1 97 ? -6.135 5.001 -0.350 1.00 95.94 97 ASP A O 1
ATOM 731 N N . VAL A 1 98 ? -4.563 6.592 -0.650 1.00 96.06 98 VAL A N 1
ATOM 732 C CA . VAL A 1 98 ? -3.449 5.806 -0.114 1.00 96.06 98 VAL A CA 1
ATOM 733 C C . VAL A 1 98 ? -2.891 6.384 1.190 1.00 96.06 98 VAL A C 1
ATOM 735 O O . VAL A 1 98 ? -1.944 5.828 1.750 1.00 96.06 98 VAL A O 1
ATOM 738 N N . ALA A 1 99 ? -3.488 7.456 1.719 1.00 94.88 99 ALA A N 1
ATOM 739 C CA . ALA A 1 99 ? -3.079 8.069 2.980 1.00 94.88 99 ALA A CA 1
ATOM 740 C C . ALA A 1 99 ? -3.116 7.104 4.188 1.00 94.88 99 ALA A C 1
ATOM 742 O O . ALA A 1 99 ? -2.264 7.238 5.072 1.00 94.88 99 ALA A O 1
ATOM 743 N N . PRO A 1 100 ? -4.023 6.103 4.258 1.00 91.88 100 PRO A N 1
ATOM 744 C CA . PRO A 1 100 ? -4.018 5.118 5.343 1.00 91.88 100 PRO A CA 1
ATOM 745 C C . PRO A 1 100 ? -2.831 4.141 5.330 1.00 91.88 100 PRO A C 1
ATOM 747 O O . PRO A 1 100 ? -2.634 3.407 6.305 1.00 91.88 100 PRO A O 1
ATOM 750 N N . PHE A 1 101 ? -2.065 4.070 4.238 1.00 95.50 101 PHE A N 1
ATOM 751 C CA . PHE A 1 101 ? -0.983 3.102 4.079 1.00 95.50 101 PHE A CA 1
ATOM 752 C C . PHE A 1 101 ? 0.370 3.702 4.461 1.00 95.50 101 PHE A C 1
ATOM 754 O O . PHE A 1 101 ? 0.584 4.908 4.420 1.00 95.50 101 PHE A O 1
ATOM 761 N N . SER A 1 102 ? 1.303 2.844 4.872 1.00 96.25 102 SER A N 1
ATOM 762 C CA . SER A 1 102 ? 2.649 3.265 5.298 1.00 96.25 102 SER A CA 1
ATOM 763 C C . SER A 1 102 ? 3.743 2.806 4.343 1.00 96.25 102 SER A C 1
ATOM 765 O O . SER A 1 102 ? 4.829 3.383 4.324 1.00 96.25 102 SER A O 1
ATOM 767 N N . HIS A 1 103 ? 3.466 1.779 3.545 1.00 98.25 103 HIS A N 1
ATOM 768 C CA . HIS A 1 103 ? 4.432 1.177 2.645 1.00 98.25 103 HIS A CA 1
ATOM 769 C C . HIS A 1 103 ? 3.836 0.984 1.255 1.00 98.25 103 HIS A C 1
ATOM 771 O O . HIS A 1 103 ? 2.646 0.715 1.120 1.00 98.25 103 HIS A O 1
ATOM 777 N N . LEU A 1 104 ? 4.691 1.044 0.243 1.00 98.50 104 LEU A N 1
ATOM 778 C CA . LEU A 1 104 ? 4.452 0.451 -1.064 1.00 98.50 104 LEU A CA 1
ATOM 779 C C . LEU A 1 104 ? 5.267 -0.840 -1.154 1.00 98.50 104 LEU A C 1
ATOM 781 O O . LEU A 1 104 ? 6.453 -0.846 -0.815 1.00 98.50 104 LEU A O 1
ATOM 785 N N . ARG A 1 105 ? 4.645 -1.924 -1.608 1.00 98.50 105 ARG A N 1
ATOM 786 C CA . ARG A 1 105 ? 5.296 -3.218 -1.805 1.00 98.50 105 ARG A CA 1
ATOM 787 C C . ARG A 1 105 ? 5.044 -3.733 -3.205 1.00 98.50 105 ARG A C 1
ATOM 789 O O . ARG A 1 105 ? 3.971 -3.524 -3.755 1.00 98.50 105 ARG A O 1
ATOM 796 N N . PHE A 1 106 ? 6.043 -4.395 -3.762 1.00 98.50 106 PHE A N 1
ATOM 797 C CA . PHE A 1 106 ? 5.949 -5.094 -5.036 1.00 98.50 106 PHE A CA 1
ATOM 798 C C . PHE A 1 106 ? 7.087 -6.093 -5.141 1.00 98.50 106 PHE A C 1
ATOM 800 O O . PHE A 1 106 ? 8.142 -5.909 -4.539 1.00 98.50 106 PHE A O 1
ATOM 807 N N . HIS A 1 107 ? 6.887 -7.147 -5.912 1.00 98.56 107 HIS A N 1
ATOM 808 C CA . HIS A 1 107 ? 7.959 -8.019 -6.350 1.00 98.56 107 HIS A CA 1
ATOM 809 C C . HIS A 1 107 ? 8.479 -7.517 -7.683 1.00 98.56 107 HIS A C 1
ATOM 811 O O . HIS A 1 107 ? 7.713 -7.021 -8.504 1.00 98.56 107 HIS A O 1
ATOM 817 N N . HIS A 1 108 ? 9.779 -7.655 -7.904 1.00 98.44 108 HIS A N 1
ATOM 818 C CA . HIS A 1 108 ? 10.351 -7.392 -9.215 1.00 98.44 108 HIS A CA 1
ATOM 819 C C . HIS A 1 108 ? 11.451 -8.381 -9.572 1.00 98.44 108 HIS A C 1
ATOM 821 O O . HIS A 1 108 ? 12.003 -9.051 -8.693 1.00 98.44 108 HIS A O 1
ATOM 827 N N . LYS A 1 109 ? 11.759 -8.472 -10.864 1.00 98.12 109 LYS A N 1
ATOM 828 C CA . LYS A 1 109 ? 12.938 -9.170 -11.381 1.00 98.12 109 LYS A CA 1
ATOM 829 C C . LYS A 1 109 ? 13.326 -8.664 -12.764 1.00 98.12 109 LYS A C 1
ATOM 831 O O . LYS A 1 109 ? 12.586 -7.927 -13.411 1.00 98.12 109 LYS A O 1
ATOM 836 N N . THR A 1 110 ? 14.477 -9.122 -13.223 1.00 98.31 110 THR A N 1
ATOM 837 C CA . THR A 1 110 ? 14.930 -9.043 -14.611 1.00 98.31 110 THR A CA 1
ATOM 838 C C . THR A 1 110 ? 15.328 -10.437 -15.106 1.00 98.31 110 THR A C 1
ATOM 840 O O . THR A 1 110 ? 15.253 -11.414 -14.353 1.00 98.31 110 THR A O 1
ATOM 843 N N . ASP A 1 111 ? 15.692 -10.544 -16.380 1.00 97.31 111 ASP A N 1
ATOM 844 C CA . ASP A 1 111 ? 16.184 -11.782 -16.978 1.00 97.31 111 ASP A CA 1
ATOM 845 C C . ASP A 1 111 ? 17.693 -11.936 -16.757 1.00 97.31 111 ASP A C 1
ATOM 847 O O . ASP A 1 111 ? 18.366 -11.040 -16.248 1.00 97.31 111 ASP A O 1
ATOM 851 N N . GLN A 1 112 ? 18.252 -13.064 -17.199 1.00 96.62 112 GLN A N 1
ATOM 852 C CA . GLN A 1 112 ? 19.676 -13.388 -17.036 1.00 96.62 112 GLN A CA 1
ATOM 853 C C . GLN A 1 112 ? 20.648 -12.352 -17.625 1.00 96.62 112 GLN A C 1
ATOM 855 O O . GLN A 1 112 ? 21.830 -12.376 -17.282 1.00 96.62 112 GLN A O 1
ATOM 860 N N . ASN A 1 113 ? 20.178 -11.478 -18.521 1.00 95.69 113 ASN A N 1
ATOM 861 C CA . ASN A 1 113 ? 20.988 -10.429 -19.133 1.00 95.69 113 ASN A CA 1
ATOM 862 C C . ASN A 1 113 ? 20.986 -9.147 -18.294 1.00 95.69 113 ASN A C 1
ATOM 864 O O . ASN A 1 113 ? 21.917 -8.348 -18.397 1.00 95.69 113 ASN A O 1
ATOM 868 N N . GLY A 1 114 ? 19.971 -8.975 -17.447 1.00 96.38 114 GLY A N 1
ATOM 869 C CA . GLY A 1 114 ? 19.765 -7.776 -16.662 1.00 96.38 114 GLY A CA 1
ATOM 870 C C . GLY A 1 114 ? 19.271 -6.601 -17.497 1.00 96.38 114 GLY A C 1
ATOM 871 O O . GLY A 1 114 ? 18.892 -6.717 -18.664 1.00 96.38 114 GLY A O 1
ATOM 872 N N . ILE A 1 115 ? 19.304 -5.434 -16.870 1.00 97.56 115 ILE A N 1
ATOM 873 C CA . ILE A 1 115 ? 19.049 -4.148 -17.502 1.00 97.56 115 ILE A CA 1
ATOM 874 C C . ILE A 1 115 ? 20.341 -3.661 -18.147 1.00 97.56 115 ILE A C 1
ATOM 876 O O . ILE A 1 115 ? 21.390 -3.583 -17.496 1.00 97.56 115 ILE A O 1
ATOM 880 N N . LEU A 1 116 ? 20.245 -3.342 -19.432 1.00 97.25 116 LEU A N 1
ATOM 881 C CA . LEU A 1 116 ? 21.357 -2.991 -20.299 1.00 97.25 116 LEU A CA 1
ATOM 882 C C . LEU A 1 116 ? 21.279 -1.515 -20.682 1.00 97.25 116 LEU A C 1
ATOM 884 O O . LEU A 1 116 ? 20.193 -0.962 -20.862 1.00 97.25 116 LEU A O 1
ATOM 888 N N . THR A 1 117 ? 22.442 -0.884 -20.821 1.00 96.69 117 THR A N 1
ATOM 889 C CA . THR A 1 117 ? 22.567 0.526 -21.194 1.00 96.69 117 THR A CA 1
ATOM 890 C C . THR A 1 117 ? 23.622 0.730 -22.272 1.00 96.69 117 THR A C 1
ATOM 892 O O . THR A 1 117 ? 24.571 -0.047 -22.422 1.00 96.69 117 THR A O 1
ATOM 895 N N . GLU A 1 118 ? 23.468 1.802 -23.047 1.00 95.06 118 GLU A N 1
ATOM 896 C CA . GLU A 1 118 ? 24.465 2.195 -24.036 1.00 95.06 118 GLU A CA 1
ATOM 897 C C . GLU A 1 118 ? 25.767 2.597 -23.336 1.00 95.06 118 GLU A C 1
ATOM 899 O O . GLU A 1 118 ? 25.755 3.316 -22.342 1.00 95.06 118 GLU A O 1
ATOM 904 N N . ASN A 1 119 ? 26.904 2.113 -23.848 1.00 90.19 119 ASN A N 1
ATOM 905 C CA . ASN A 1 119 ? 28.241 2.387 -23.307 1.00 90.19 119 ASN A CA 1
ATOM 906 C C . ASN A 1 119 ? 28.404 2.103 -21.800 1.00 90.19 119 ASN A C 1
ATOM 908 O O . ASN A 1 119 ? 29.307 2.663 -21.181 1.00 90.19 119 ASN A O 1
ATOM 912 N N . TYR A 1 120 ? 27.579 1.218 -21.227 1.00 88.25 120 TYR A N 1
ATOM 913 C CA . TYR A 1 120 ? 27.553 0.941 -19.787 1.00 88.25 120 TYR A CA 1
ATOM 914 C C . TYR A 1 120 ? 27.267 2.190 -18.942 1.00 88.25 120 TYR A C 1
ATOM 916 O O . TYR A 1 120 ? 27.834 2.348 -17.862 1.00 88.25 120 TYR A O 1
ATOM 924 N N . ALA A 1 121 ? 26.423 3.092 -19.451 1.00 92.31 121 ALA A N 1
ATOM 925 C CA . ALA A 1 121 ? 25.983 4.264 -18.713 1.00 92.31 121 ALA A CA 1
ATOM 926 C C . ALA A 1 121 ? 25.292 3.881 -17.401 1.00 92.31 121 ALA A C 1
ATOM 928 O O . ALA A 1 121 ? 24.585 2.866 -17.327 1.00 92.31 121 ALA A O 1
ATOM 929 N N . ASP A 1 122 ? 25.484 4.734 -16.395 1.00 94.88 122 ASP A N 1
ATOM 930 C CA . ASP A 1 122 ? 24.856 4.565 -15.097 1.00 94.88 122 ASP A CA 1
ATOM 931 C C . ASP A 1 122 ? 23.334 4.771 -15.186 1.00 94.88 122 ASP A C 1
ATOM 933 O O . ASP A 1 122 ? 22.838 5.583 -15.976 1.00 94.88 122 ASP A O 1
ATOM 937 N N . TRP A 1 123 ? 22.586 4.027 -14.378 1.00 96.25 123 TRP A N 1
ATOM 938 C CA . TRP A 1 123 ? 21.136 4.054 -14.321 1.00 96.25 123 TRP A CA 1
ATOM 939 C C . TRP A 1 123 ? 20.607 3.806 -12.904 1.00 96.25 123 TRP A C 1
ATOM 941 O O . TRP A 1 123 ? 21.256 3.209 -12.033 1.00 96.25 123 TRP A O 1
ATOM 951 N N . THR A 1 124 ? 19.378 4.266 -12.689 1.00 97.25 124 THR A N 1
ATOM 952 C CA . THR A 1 124 ? 18.658 4.199 -11.415 1.00 97.25 124 THR A CA 1
ATOM 953 C C . THR A 1 124 ? 17.236 3.680 -11.610 1.00 97.25 124 THR A C 1
ATOM 955 O O . THR A 1 124 ? 16.633 3.878 -12.668 1.00 97.25 124 THR A O 1
ATOM 958 N N . ALA A 1 125 ? 16.681 3.031 -10.579 1.00 97.94 125 ALA A N 1
ATOM 959 C CA . ALA A 1 125 ? 15.261 2.684 -10.521 1.00 97.94 125 ALA A CA 1
ATOM 960 C C . ALA A 1 125 ? 14.538 3.541 -9.484 1.00 97.94 125 ALA A C 1
ATOM 962 O O . ALA A 1 125 ? 14.954 3.622 -8.323 1.00 97.94 125 ALA A O 1
ATOM 963 N N . GLU A 1 126 ? 13.418 4.131 -9.879 1.00 97.75 126 GLU A N 1
ATOM 964 C CA . GLU A 1 126 ? 12.557 4.930 -9.019 1.00 97.75 126 GLU A CA 1
ATOM 965 C C . GLU A 1 126 ? 11.093 4.529 -9.161 1.00 97.75 126 GLU A C 1
ATOM 967 O O . GLU A 1 126 ? 10.645 4.070 -10.214 1.00 97.75 126 GLU A O 1
ATOM 972 N N . VAL A 1 127 ? 10.345 4.703 -8.077 1.00 98.69 127 VAL A N 1
ATOM 973 C CA . VAL A 1 127 ? 8.887 4.739 -8.124 1.00 98.69 127 VAL A CA 1
ATOM 974 C C . VAL A 1 127 ? 8.453 6.190 -8.043 1.00 98.69 127 VAL A C 1
ATOM 976 O O . VAL A 1 127 ? 8.942 6.932 -7.192 1.00 98.69 127 VAL A O 1
ATOM 979 N N . ILE A 1 128 ? 7.530 6.582 -8.912 1.00 98.75 128 ILE A N 1
ATOM 980 C CA . ILE A 1 128 ? 6.924 7.911 -8.950 1.00 98.75 128 ILE A CA 1
ATOM 981 C C . ILE A 1 128 ? 5.429 7.744 -8.713 1.00 98.75 128 ILE A C 1
ATOM 983 O O . ILE A 1 128 ? 4.791 6.921 -9.370 1.00 98.75 128 ILE A O 1
ATOM 987 N N . LEU A 1 129 ? 4.879 8.531 -7.798 1.00 98.81 129 LEU A N 1
ATOM 988 C CA . LEU A 1 129 ? 3.443 8.699 -7.626 1.00 98.81 129 LEU A CA 1
ATOM 989 C C . LEU A 1 129 ? 3.050 10.075 -8.155 1.00 98.81 129 LEU A C 1
ATOM 991 O O . LEU A 1 129 ? 3.770 11.049 -7.934 1.00 98.81 129 LEU A O 1
ATOM 995 N N . GLU A 1 130 ? 1.919 10.145 -8.845 1.00 98.75 130 GLU A N 1
ATOM 996 C CA . GLU A 1 130 ? 1.338 11.381 -9.373 1.00 98.75 130 GLU A CA 1
ATOM 997 C C . GLU A 1 130 ? -0.105 11.489 -8.872 1.00 98.75 130 GLU A C 1
ATOM 999 O O . GLU A 1 130 ? -0.883 10.543 -9.024 1.00 98.75 130 GLU A O 1
ATOM 1004 N N . ASP A 1 131 ? -0.460 12.611 -8.250 1.00 98.62 131 ASP A N 1
ATOM 1005 C CA . ASP A 1 131 ? -1.824 12.858 -7.785 1.00 98.62 131 ASP A CA 1
ATOM 1006 C C . ASP A 1 131 ? -2.735 13.354 -8.921 1.00 98.62 131 ASP A C 1
ATOM 1008 O O . ASP A 1 131 ? -2.298 13.654 -10.035 1.00 98.62 131 ASP A O 1
ATOM 1012 N N . THR A 1 132 ? -4.037 13.451 -8.659 1.00 98.38 132 THR A N 1
ATOM 1013 C CA . THR A 1 132 ? -5.016 13.965 -9.637 1.00 98.38 132 THR A CA 1
ATOM 1014 C C . THR A 1 132 ? -4.775 15.422 -10.061 1.00 98.38 132 THR A C 1
ATOM 1016 O O . THR A 1 132 ? -5.301 15.850 -11.091 1.00 98.38 132 THR A O 1
ATOM 1019 N N . SER A 1 133 ? -3.967 16.181 -9.312 1.00 98.00 133 SER A N 1
ATOM 1020 C CA . SER A 1 133 ? -3.529 17.540 -9.653 1.00 98.00 133 SER A CA 1
ATOM 1021 C C . SER A 1 133 ? -2.220 17.573 -10.457 1.00 98.00 133 SER A C 1
ATOM 1023 O O . SER A 1 133 ? -1.760 18.663 -10.805 1.00 98.00 133 SER A O 1
ATOM 1025 N N . GLY A 1 134 ? -1.621 16.418 -10.762 1.00 97.81 134 GLY A N 1
ATOM 1026 C CA . GLY A 1 134 ? -0.351 16.303 -11.480 1.00 97.81 134 GLY A CA 1
ATOM 1027 C C . GLY A 1 134 ? 0.886 16.589 -10.623 1.00 97.81 134 GLY A C 1
ATOM 1028 O O . GLY A 1 134 ? 1.970 16.788 -11.172 1.00 97.81 134 GLY A O 1
ATOM 1029 N N . ARG A 1 135 ? 0.752 16.644 -9.293 1.00 98.56 135 ARG A N 1
ATOM 1030 C CA . ARG A 1 135 ? 1.892 16.796 -8.377 1.00 98.56 135 ARG A CA 1
ATOM 1031 C C . ARG A 1 135 ? 2.541 15.439 -8.195 1.00 98.56 135 ARG A C 1
ATOM 1033 O O . ARG A 1 135 ? 1.857 14.418 -8.183 1.00 98.56 135 ARG A O 1
ATOM 1040 N N . THR A 1 136 ? 3.859 15.420 -8.033 1.00 98.62 136 THR A N 1
ATOM 1041 C CA . THR A 1 136 ? 4.613 14.165 -7.997 1.00 98.62 136 THR A CA 1
ATOM 1042 C C . THR A 1 136 ? 5.486 14.038 -6.766 1.00 98.62 136 THR A C 1
ATOM 1044 O O . THR A 1 136 ? 6.196 14.978 -6.401 1.00 98.62 136 THR A O 1
ATOM 1047 N N . VAL A 1 137 ? 5.530 12.830 -6.216 1.00 98.75 137 VAL A N 1
ATOM 1048 C CA . VAL A 1 137 ? 6.542 12.394 -5.249 1.00 98.75 137 VAL A CA 1
ATOM 1049 C C . VAL A 1 137 ? 7.218 11.132 -5.760 1.00 98.75 137 VAL A C 1
ATOM 1051 O O . VAL A 1 137 ? 6.630 10.353 -6.506 1.00 98.75 137 VAL A O 1
ATOM 1054 N N . SER A 1 138 ? 8.476 10.923 -5.391 1.00 98.50 138 SER A N 1
ATOM 1055 C CA . SER A 1 138 ? 9.260 9.801 -5.898 1.00 98.50 138 SER A CA 1
ATOM 1056 C C . SER A 1 138 ? 10.210 9.231 -4.857 1.00 98.50 138 SER A C 1
ATOM 1058 O O . SER A 1 138 ? 10.627 9.918 -3.920 1.00 98.50 138 SER A O 1
ATOM 1060 N N . LYS A 1 139 ? 10.567 7.961 -5.042 1.00 98.38 139 LYS A N 1
ATOM 1061 C CA . LYS A 1 139 ? 11.574 7.260 -4.252 1.00 98.38 139 LYS A CA 1
ATOM 1062 C C . LYS A 1 139 ? 12.447 6.418 -5.170 1.00 98.38 139 LYS A C 1
ATOM 1064 O O . LYS A 1 139 ? 11.977 5.463 -5.787 1.00 98.38 139 LYS A O 1
ATOM 1069 N N . THR A 1 140 ? 13.736 6.732 -5.210 1.00 97.88 140 THR A N 1
ATOM 1070 C CA . THR A 1 140 ? 14.747 5.859 -5.813 1.00 97.88 140 THR A CA 1
ATOM 1071 C C . THR A 1 140 ? 14.996 4.661 -4.898 1.00 97.88 140 THR A C 1
ATOM 1073 O O . THR A 1 140 ? 15.212 4.836 -3.695 1.00 97.88 140 THR A O 1
ATOM 1076 N N . TYR A 1 141 ? 14.953 3.452 -5.456 1.00 97.19 141 TYR A N 1
ATOM 1077 C CA . TYR A 1 141 ? 15.101 2.200 -4.704 1.00 97.19 141 TYR A CA 1
ATOM 1078 C C . TYR A 1 141 ? 16.210 1.285 -5.235 1.00 97.19 141 TYR A C 1
ATOM 1080 O O . TYR A 1 141 ? 16.689 0.437 -4.487 1.00 97.19 141 TYR A O 1
ATOM 1088 N N . LEU A 1 142 ? 16.680 1.498 -6.469 1.00 96.88 142 LEU A N 1
ATOM 1089 C CA . LEU A 1 142 ? 17.956 0.965 -6.953 1.00 96.88 142 LEU A CA 1
ATOM 1090 C C . LEU A 1 142 ? 18.840 2.121 -7.417 1.00 96.88 142 LEU A C 1
ATOM 1092 O O . LEU A 1 142 ? 18.386 3.007 -8.142 1.00 96.88 142 LEU A O 1
ATOM 1096 N N . THR A 1 143 ? 20.102 2.103 -7.000 1.00 93.44 143 THR A N 1
ATOM 1097 C CA . THR A 1 143 ? 21.115 3.099 -7.366 1.00 93.44 143 THR A CA 1
ATOM 1098 C C . THR A 1 143 ? 22.397 2.420 -7.818 1.00 93.44 143 THR A C 1
ATOM 1100 O O . THR A 1 143 ? 22.597 1.239 -7.539 1.00 93.44 143 THR A O 1
ATOM 1103 N N . ASN A 1 144 ? 23.285 3.167 -8.480 1.00 86.94 144 ASN A N 1
ATOM 1104 C CA . ASN A 1 144 ? 24.625 2.703 -8.856 1.00 86.94 144 ASN A CA 1
ATOM 1105 C C . ASN A 1 144 ? 24.608 1.400 -9.679 1.00 86.94 144 ASN A C 1
ATOM 1107 O O . ASN A 1 144 ? 25.386 0.485 -9.397 1.00 86.94 144 ASN A O 1
ATOM 1111 N N . ASN A 1 145 ? 23.698 1.286 -10.653 1.00 88.00 145 ASN A N 1
ATOM 1112 C CA . ASN A 1 145 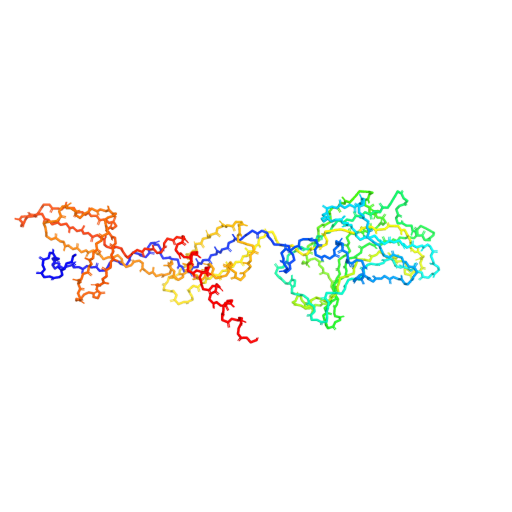? 23.563 0.112 -11.531 1.00 88.00 145 ASN A CA 1
ATOM 1113 C C . ASN A 1 145 ? 23.292 -1.211 -10.815 1.00 88.00 145 ASN A C 1
ATOM 1115 O O . ASN A 1 145 ? 23.586 -2.280 -11.361 1.00 88.00 145 ASN A O 1
ATOM 1119 N N . VAL A 1 146 ? 22.762 -1.174 -9.589 1.00 95.06 146 VAL A N 1
ATOM 1120 C CA . VAL A 1 146 ? 22.322 -2.401 -8.927 1.00 95.06 146 VAL A CA 1
ATOM 1121 C C . VAL A 1 146 ? 21.220 -3.020 -9.779 1.00 95.06 146 VAL A C 1
ATOM 1123 O O . VAL A 1 146 ? 20.152 -2.441 -9.960 1.00 95.06 146 VAL A O 1
ATOM 1126 N N . GLN A 1 147 ? 21.509 -4.204 -10.312 1.00 96.25 147 GLN A N 1
ATOM 1127 C CA . GLN A 1 147 ? 20.583 -4.949 -11.151 1.00 96.25 147 GLN A CA 1
ATOM 1128 C C . GLN A 1 147 ? 19.368 -5.403 -10.337 1.00 96.25 147 GLN A C 1
ATOM 1130 O O . GLN A 1 147 ? 19.534 -5.796 -9.175 1.00 96.25 147 GLN A O 1
ATOM 1135 N N . PRO A 1 148 ? 18.161 -5.420 -10.933 1.00 96.88 148 PRO A N 1
ATOM 1136 C CA . PRO A 1 148 ? 17.053 -6.151 -10.350 1.00 96.88 148 PRO A CA 1
ATOM 1137 C C . PRO A 1 148 ? 17.451 -7.626 -10.159 1.00 96.88 148 PRO A C 1
ATOM 1139 O O . PRO A 1 148 ? 18.329 -8.147 -10.856 1.00 96.88 148 PRO A O 1
ATOM 1142 N N . PRO A 1 149 ? 16.826 -8.325 -9.209 1.00 97.44 149 PRO A N 1
ATOM 1143 C CA . PRO A 1 149 ? 17.121 -9.725 -8.962 1.00 97.44 149 PRO A CA 1
ATOM 1144 C C . PRO A 1 149 ? 16.674 -10.593 -10.145 1.00 97.44 149 PRO A C 1
ATOM 1146 O O . PRO A 1 149 ? 15.820 -10.216 -10.939 1.00 97.44 149 PRO A O 1
ATOM 1149 N N . GLN A 1 150 ? 17.247 -11.789 -10.250 1.00 97.12 150 GLN A N 1
ATOM 1150 C CA . GLN A 1 150 ? 16.925 -12.772 -11.300 1.00 97.12 150 GLN A CA 1
ATOM 1151 C C . GLN A 1 150 ? 15.676 -13.610 -10.976 1.00 97.12 150 GLN A C 1
ATOM 1153 O O . GLN A 1 150 ? 15.100 -14.298 -11.821 1.00 97.12 150 GLN A O 1
ATOM 1158 N N . THR A 1 151 ? 15.251 -13.543 -9.719 1.00 96.44 151 THR A N 1
ATOM 1159 C CA . THR A 1 151 ? 14.054 -14.175 -9.170 1.00 96.44 151 THR A CA 1
ATOM 1160 C C . THR A 1 151 ? 13.159 -13.094 -8.591 1.00 96.44 151 THR A C 1
ATOM 1162 O O . THR A 1 151 ? 13.676 -12.160 -7.972 1.00 96.44 151 THR A O 1
ATOM 1165 N N . LEU A 1 152 ? 11.838 -13.237 -8.742 1.00 96.69 152 LEU A N 1
ATOM 1166 C CA . LEU A 1 152 ? 10.875 -12.296 -8.164 1.00 96.69 152 LEU A CA 1
ATOM 1167 C C . LEU A 1 152 ? 11.142 -12.137 -6.666 1.00 96.69 152 LEU A C 1
ATOM 1169 O O . LEU A 1 152 ? 11.035 -13.092 -5.898 1.00 96.69 152 LEU A O 1
ATOM 1173 N N . THR A 1 153 ? 11.535 -10.930 -6.270 1.00 98.00 153 THR A N 1
ATOM 1174 C CA . THR A 1 153 ? 11.890 -10.601 -4.884 1.00 98.00 153 THR A CA 1
ATOM 1175 C C . THR A 1 153 ? 11.134 -9.359 -4.455 1.00 98.00 153 THR A C 1
ATOM 1177 O O . THR A 1 153 ? 11.032 -8.406 -5.228 1.00 98.00 153 THR A O 1
ATOM 1180 N N . GLU A 1 154 ? 10.614 -9.377 -3.230 1.00 98.06 154 GLU A N 1
ATOM 1181 C CA . GLU A 1 154 ? 9.852 -8.266 -2.670 1.00 98.06 154 GLU A CA 1
ATOM 1182 C C . GLU A 1 154 ? 10.748 -7.058 -2.365 1.00 98.06 154 GLU A C 1
ATOM 1184 O O . GLU A 1 154 ? 11.786 -7.164 -1.706 1.00 98.06 154 GLU A O 1
ATOM 1189 N N . VAL A 1 155 ? 10.284 -5.892 -2.793 1.00 97.88 155 VAL A N 1
ATOM 1190 C CA . VAL A 1 155 ? 10.753 -4.571 -2.398 1.00 97.88 155 VAL A CA 1
ATOM 1191 C C . VAL A 1 155 ? 9.694 -3.959 -1.488 1.00 97.88 155 VAL A C 1
ATOM 1193 O O . VAL A 1 155 ? 8.501 -4.007 -1.781 1.00 97.88 155 VAL A O 1
ATOM 1196 N N . THR A 1 156 ? 10.128 -3.363 -0.378 1.00 98.19 156 THR A N 1
ATOM 1197 C CA . THR A 1 156 ? 9.265 -2.591 0.525 1.00 98.19 156 THR A CA 1
ATOM 1198 C C . THR A 1 156 ? 9.798 -1.169 0.633 1.00 98.19 156 THR A C 1
ATOM 1200 O O . THR A 1 156 ? 10.910 -0.960 1.114 1.00 98.19 156 THR A O 1
ATOM 1203 N N . LEU A 1 157 ? 8.998 -0.191 0.212 1.00 98.44 157 LEU A N 1
ATOM 1204 C CA . LEU A 1 157 ? 9.328 1.232 0.268 1.00 98.44 157 LEU A CA 1
ATOM 1205 C C . LEU A 1 157 ? 8.456 1.927 1.309 1.00 98.44 157 LEU A C 1
ATOM 1207 O O . LEU A 1 157 ? 7.236 1.794 1.283 1.00 98.44 157 LEU A O 1
ATOM 1211 N N . ASN A 1 158 ? 9.072 2.689 2.210 1.00 98.00 158 ASN A N 1
ATOM 1212 C CA . ASN A 1 158 ? 8.353 3.524 3.167 1.00 98.00 158 ASN A CA 1
ATOM 1213 C C . ASN A 1 158 ? 7.840 4.792 2.466 1.00 98.00 158 ASN A C 1
ATOM 1215 O O . ASN A 1 158 ? 8.637 5.560 1.925 1.00 98.00 158 ASN A O 1
ATOM 1219 N N . LEU A 1 159 ? 6.525 5.027 2.497 1.00 97.69 159 LEU A N 1
ATOM 1220 C CA . LEU A 1 159 ? 5.900 6.171 1.824 1.00 97.69 159 LEU A CA 1
ATOM 1221 C C . LEU A 1 159 ? 6.363 7.517 2.397 1.00 97.69 159 LEU A C 1
ATOM 1223 O O . LEU A 1 159 ? 6.455 8.494 1.663 1.00 97.69 159 LEU A O 1
ATOM 1227 N N . GLN A 1 160 ? 6.745 7.563 3.678 1.00 96.25 160 GLN A N 1
ATOM 1228 C CA . GLN A 1 160 ? 7.270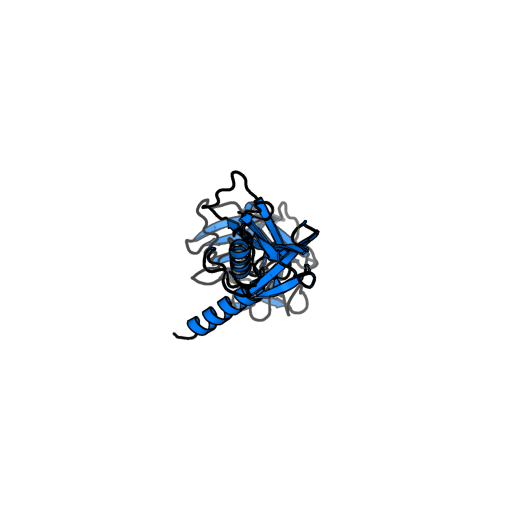 8.780 4.314 1.00 96.25 160 GLN A CA 1
ATOM 1229 C C . GLN A 1 160 ? 8.643 9.204 3.779 1.00 96.25 160 GLN A C 1
ATOM 1231 O O . GLN A 1 160 ? 9.079 10.326 4.023 1.00 96.25 160 GLN A O 1
ATOM 1236 N N . GLU A 1 161 ? 9.345 8.313 3.078 1.00 97.69 161 GLU A N 1
ATOM 1237 C CA . GLU A 1 161 ? 10.648 8.605 2.481 1.00 97.69 161 GLU A CA 1
ATOM 1238 C C . GLU A 1 161 ? 10.550 9.058 1.021 1.00 97.69 161 GLU A C 1
ATOM 1240 O O . GLU A 1 161 ? 11.584 9.314 0.397 1.00 97.69 161 GLU A O 1
ATOM 1245 N N . PHE A 1 162 ? 9.340 9.121 0.458 1.00 98.44 162 PHE A N 1
ATOM 1246 C CA . PHE A 1 162 ? 9.132 9.702 -0.860 1.00 98.44 162 PHE A CA 1
ATOM 1247 C C . PHE A 1 162 ? 9.374 11.211 -0.784 1.00 98.44 162 PHE A C 1
ATOM 1249 O O . PHE A 1 162 ? 8.982 11.887 0.166 1.00 98.44 162 PHE A O 1
ATOM 1256 N N . THR A 1 163 ? 10.036 11.741 -1.804 1.00 98.19 163 THR A N 1
ATOM 1257 C CA . THR A 1 163 ? 10.400 13.156 -1.897 1.00 98.19 163 THR A CA 1
ATOM 1258 C C . THR A 1 163 ? 9.852 13.754 -3.179 1.00 98.19 163 THR A C 1
ATOM 1260 O O . THR A 1 163 ? 9.853 13.097 -4.221 1.00 98.19 163 THR A O 1
ATOM 1263 N N . GLY A 1 164 ? 9.401 15.002 -3.123 1.00 97.50 164 GLY A N 1
ATOM 1264 C CA . GLY A 1 164 ? 8.861 15.699 -4.281 1.00 97.50 164 GLY A CA 1
ATOM 1265 C C . GLY A 1 164 ? 8.064 16.922 -3.865 1.00 97.50 164 GLY A C 1
ATOM 1266 O O . GLY A 1 164 ? 8.507 17.683 -3.005 1.00 97.50 164 GLY A O 1
ATOM 1267 N N . ASP A 1 165 ? 6.906 17.098 -4.488 1.00 97.88 165 ASP A N 1
ATOM 1268 C CA . ASP A 1 165 ? 6.008 18.211 -4.206 1.00 97.88 165 ASP A CA 1
ATOM 1269 C C . ASP A 1 165 ? 5.492 18.149 -2.749 1.00 97.88 165 ASP A C 1
ATOM 1271 O O . ASP A 1 165 ? 4.940 17.121 -2.345 1.00 97.88 165 ASP A O 1
ATOM 1275 N N . PRO A 1 166 ? 5.677 19.208 -1.933 1.00 96.50 166 PRO A N 1
ATOM 1276 C CA . PRO A 1 166 ? 5.202 19.230 -0.549 1.00 96.50 166 PRO A CA 1
ATOM 1277 C C . PRO A 1 166 ? 3.673 19.238 -0.430 1.00 96.50 166 PRO A C 1
ATOM 1279 O O . PRO A 1 166 ? 3.158 18.869 0.624 1.00 96.50 166 PRO A O 1
ATOM 1282 N N . ASP A 1 167 ? 2.963 19.636 -1.487 1.00 97.69 167 ASP A N 1
ATOM 1283 C CA . ASP A 1 167 ? 1.505 19.701 -1.533 1.00 97.69 167 ASP A CA 1
ATOM 1284 C C . ASP A 1 167 ? 0.892 18.440 -2.172 1.00 97.69 167 ASP A C 1
ATOM 1286 O O . ASP A 1 167 ? -0.287 18.447 -2.514 1.00 97.69 167 ASP A O 1
ATOM 1290 N N . PHE A 1 168 ? 1.655 17.360 -2.366 1.00 98.50 168 PHE A N 1
ATOM 1291 C CA . PHE A 1 168 ? 1.149 16.106 -2.934 1.00 98.50 168 PHE A CA 1
ATOM 1292 C C . PHE A 1 168 ? -0.056 15.542 -2.160 1.00 98.50 168 PHE A C 1
ATOM 1294 O O . PHE A 1 168 ? 0.003 15.357 -0.939 1.00 98.50 168 PHE A O 1
ATOM 1301 N N . ASP A 1 169 ? -1.140 15.230 -2.875 1.00 98.12 169 ASP A N 1
ATOM 1302 C CA . ASP A 1 169 ? -2.372 14.704 -2.286 1.00 98.12 169 ASP A CA 1
ATOM 1303 C C . ASP A 1 169 ? -2.378 13.167 -2.207 1.00 98.12 169 ASP A C 1
ATOM 1305 O O . ASP A 1 169 ? -2.727 12.458 -3.154 1.00 98.12 169 ASP A O 1
ATOM 1309 N N . TRP A 1 170 ? -2.048 12.644 -1.024 1.00 97.69 170 TRP A N 1
ATOM 1310 C CA . TRP A 1 170 ? -2.081 11.209 -0.717 1.00 97.69 170 TRP A CA 1
ATOM 1311 C C . TRP A 1 170 ? -3.486 10.590 -0.740 1.00 97.69 170 TRP A C 1
ATOM 1313 O O . TRP A 1 170 ? -3.602 9.365 -0.754 1.00 97.69 170 TRP A O 1
ATOM 1323 N N . THR A 1 171 ? -4.544 11.404 -0.742 1.00 97.56 171 THR A N 1
ATOM 1324 C CA . THR A 1 171 ? -5.935 10.925 -0.774 1.00 97.56 171 THR A CA 1
ATOM 1325 C C . THR A 1 171 ? -6.485 10.757 -2.191 1.00 97.56 171 THR A C 1
ATOM 1327 O O . THR A 1 171 ? -7.571 10.209 -2.369 1.00 97.56 171 THR A O 1
ATOM 1330 N N . ALA A 1 172 ? -5.733 11.200 -3.204 1.00 97.88 172 ALA A N 1
ATOM 1331 C CA . ALA A 1 172 ? -6.147 11.179 -4.602 1.00 97.88 172 ALA A CA 1
ATOM 1332 C C . ALA A 1 172 ? -4.969 10.846 -5.533 1.00 97.88 172 ALA A C 1
ATOM 1334 O O . ALA A 1 172 ? -4.681 11.576 -6.489 1.00 97.88 172 ALA A O 1
ATOM 1335 N N . VAL A 1 173 ? -4.275 9.737 -5.264 1.00 98.44 173 VAL A N 1
ATOM 1336 C CA . VAL A 1 173 ? -3.166 9.268 -6.107 1.00 98.44 173 VAL A CA 1
ATOM 1337 C C . VAL A 1 173 ? -3.723 8.675 -7.391 1.00 98.44 173 VAL A C 1
ATOM 1339 O O . VAL A 1 173 ? -4.509 7.733 -7.353 1.00 98.44 173 VAL A O 1
ATOM 1342 N N . ARG A 1 174 ? -3.319 9.224 -8.538 1.00 98.12 174 ARG A N 1
ATOM 1343 C CA . ARG A 1 174 ? -3.826 8.818 -9.849 1.00 98.12 174 ARG A CA 1
ATOM 1344 C C . ARG A 1 174 ? -2.903 7.852 -10.563 1.00 98.12 174 ARG A C 1
ATOM 1346 O O . ARG A 1 174 ? -3.385 6.883 -11.131 1.00 98.12 174 ARG A O 1
ATOM 1353 N N . TYR A 1 175 ? -1.601 8.104 -10.552 1.00 98.44 175 TYR A N 1
ATOM 1354 C CA . TYR A 1 175 ? -0.666 7.225 -11.238 1.00 98.44 175 TYR A CA 1
ATOM 1355 C C . TYR A 1 175 ? 0.413 6.707 -10.313 1.00 98.44 175 TYR A C 1
ATOM 1357 O O . TYR A 1 175 ? 0.907 7.418 -9.437 1.00 98.44 175 TYR A O 1
ATOM 1365 N N . ILE A 1 176 ? 0.846 5.489 -10.609 1.00 98.62 176 ILE A N 1
ATOM 1366 C CA . ILE A 1 176 ? 2.121 4.946 -10.165 1.00 98.62 176 ILE A CA 1
ATOM 1367 C C . ILE A 1 176 ? 2.973 4.647 -11.394 1.00 98.62 176 ILE A C 1
ATOM 1369 O O . ILE A 1 176 ? 2.487 4.106 -12.382 1.00 98.62 176 ILE A O 1
ATOM 1373 N N . THR A 1 177 ? 4.245 5.030 -11.355 1.00 98.75 177 THR A N 1
ATOM 1374 C CA . THR A 1 177 ? 5.221 4.726 -12.403 1.00 98.75 177 THR A CA 1
ATOM 1375 C C . THR A 1 177 ? 6.437 4.056 -11.789 1.00 98.75 177 THR A C 1
ATOM 1377 O O . THR A 1 177 ? 7.116 4.660 -10.962 1.00 98.75 177 THR A O 1
ATOM 1380 N N . LEU A 1 178 ? 6.740 2.833 -12.215 1.00 98.62 178 LEU A N 1
ATOM 1381 C CA . LEU A 1 178 ? 8.015 2.179 -11.944 1.00 98.62 178 LEU A CA 1
ATOM 1382 C C . LEU A 1 178 ? 8.935 2.487 -13.119 1.00 98.62 178 LEU A C 1
ATOM 1384 O O . LEU A 1 178 ? 8.652 2.077 -14.242 1.00 98.62 178 LEU A O 1
ATOM 1388 N N . LYS A 1 179 ? 10.001 3.249 -12.874 1.00 98.25 179 LYS A N 1
ATOM 1389 C CA . LYS A 1 179 ? 10.867 3.801 -13.916 1.00 98.25 179 LYS A CA 1
ATOM 1390 C C . LYS A 1 179 ? 12.316 3.399 -13.687 1.00 98.25 179 LYS A C 1
ATOM 1392 O O . LYS A 1 179 ? 12.844 3.604 -12.600 1.00 98.25 179 LYS A O 1
ATOM 1397 N N . LEU A 1 180 ? 12.957 2.879 -14.725 1.00 97.88 180 LEU A N 1
ATOM 1398 C CA . LEU A 1 180 ? 14.396 2.666 -14.803 1.00 97.88 180 LEU A CA 1
ATOM 1399 C C . LEU A 1 180 ? 14.936 3.660 -15.831 1.00 97.88 180 LEU A C 1
ATOM 1401 O O . LEU A 1 180 ? 14.484 3.653 -16.973 1.00 97.88 180 LEU A O 1
ATOM 1405 N N . LYS A 1 181 ? 15.848 4.549 -15.441 1.00 96.31 181 LYS A N 1
ATOM 1406 C CA . LYS A 1 181 ? 16.344 5.635 -16.305 1.00 96.31 181 LYS A CA 1
ATOM 1407 C C . LYS A 1 181 ? 17.856 5.736 -16.249 1.00 96.31 181 LYS A C 1
ATOM 1409 O O . LYS A 1 181 ? 18.432 5.475 -15.194 1.00 96.31 181 LYS A O 1
ATOM 1414 N N . THR A 1 182 ? 18.478 6.157 -17.345 1.00 95.62 182 THR A N 1
ATOM 1415 C CA . THR A 1 182 ? 19.899 6.511 -17.312 1.00 95.62 182 THR A CA 1
ATOM 1416 C C . THR A 1 182 ? 20.104 7.833 -16.580 1.00 95.62 182 THR A C 1
ATOM 1418 O O . THR A 1 182 ? 19.283 8.754 -16.665 1.00 95.62 182 THR A O 1
ATOM 1421 N N . ASP A 1 183 ? 21.210 7.938 -15.852 1.00 91.31 183 ASP A N 1
ATOM 1422 C CA . ASP A 1 183 ? 21.523 9.123 -15.050 1.00 91.31 183 ASP A CA 1
ATOM 1423 C C . ASP A 1 183 ? 22.015 10.289 -15.922 1.00 91.31 183 ASP A C 1
ATOM 1425 O O . ASP A 1 183 ? 21.852 11.459 -15.572 1.00 91.31 183 ASP A O 1
ATOM 1429 N N . ASP A 1 184 ? 22.573 9.978 -17.094 1.00 92.19 184 ASP A N 1
ATOM 1430 C CA . ASP A 1 184 ? 23.022 10.957 -18.086 1.00 92.19 184 ASP A CA 1
ATOM 1431 C C . ASP A 1 184 ? 21.890 11.528 -18.959 1.00 92.19 184 ASP A C 1
ATOM 1433 O O . ASP A 1 184 ? 22.126 12.454 -19.741 1.00 92.19 184 ASP A O 1
ATOM 1437 N N . GLY A 1 185 ? 20.678 10.967 -18.861 1.00 90.62 185 GLY A N 1
ATOM 1438 C CA . GLY A 1 185 ? 19.498 11.365 -19.627 1.00 90.62 185 GLY A CA 1
ATOM 1439 C C . GLY A 1 185 ? 19.647 11.282 -21.150 1.00 90.62 185 GLY A C 1
ATOM 1440 O O . GLY A 1 185 ? 18.862 11.912 -21.860 1.00 90.62 185 GLY A O 1
ATOM 1441 N N . THR A 1 186 ? 20.656 10.571 -21.660 1.00 93.12 186 THR A N 1
ATOM 1442 C CA . THR A 1 186 ? 20.969 10.513 -23.098 1.00 93.12 186 THR A CA 1
ATOM 1443 C C . THR A 1 186 ? 21.309 9.115 -23.594 1.00 93.12 186 THR A C 1
ATOM 1445 O O . THR A 1 186 ? 20.977 8.801 -24.737 1.00 93.12 186 THR A O 1
ATOM 1448 N N . SER A 1 187 ? 21.920 8.272 -22.762 1.00 95.19 187 SER A N 1
ATOM 1449 C CA . SER A 1 187 ? 22.214 6.887 -23.117 1.00 95.19 187 SER A CA 1
ATOM 1450 C C . SER A 1 187 ? 20.943 6.052 -23.201 1.00 95.19 187 SER A C 1
ATOM 1452 O O . SER A 1 187 ? 19.998 6.229 -22.431 1.00 95.19 187 SER A O 1
ATOM 1454 N N . LYS A 1 188 ? 20.925 5.108 -24.143 1.00 96.25 188 LYS A N 1
ATOM 1455 C CA . LYS A 1 188 ? 19.805 4.171 -24.284 1.00 96.25 188 LYS A CA 1
ATOM 1456 C C . LYS A 1 188 ? 19.750 3.202 -23.102 1.00 96.25 188 LYS A C 1
ATOM 1458 O O . LYS A 1 188 ? 20.798 2.833 -22.571 1.00 96.25 188 LYS A O 1
ATOM 1463 N N . ILE A 1 189 ? 18.556 2.722 -22.770 1.00 97.31 189 ILE A N 1
ATOM 1464 C CA . ILE A 1 189 ? 18.318 1.673 -21.767 1.00 97.31 189 ILE A CA 1
ATOM 1465 C C . ILE A 1 189 ? 17.285 0.665 -22.276 1.00 97.31 189 ILE A C 1
ATOM 1467 O O . ILE A 1 189 ? 16.282 1.048 -22.876 1.00 97.31 189 ILE A O 1
ATOM 1471 N N . TRP A 1 190 ? 17.545 -0.625 -22.071 1.00 98.12 190 TRP A N 1
ATOM 1472 C CA . TRP A 1 190 ? 16.683 -1.713 -22.534 1.00 98.12 190 TRP A CA 1
ATOM 1473 C C . TRP A 1 190 ? 16.844 -2.973 -21.679 1.00 98.12 190 TRP A C 1
ATOM 1475 O O . TRP A 1 190 ? 17.759 -3.084 -20.863 1.00 98.12 190 TRP A O 1
ATOM 1485 N N . GLY A 1 191 ? 15.951 -3.943 -21.869 1.00 97.81 191 GLY A N 1
ATOM 1486 C CA . GLY A 1 191 ? 15.974 -5.195 -21.120 1.00 97.81 191 GLY A CA 1
ATOM 1487 C C . GLY A 1 191 ? 14.584 -5.766 -20.882 1.00 97.81 191 GLY A C 1
ATOM 1488 O O . GLY A 1 191 ? 13.590 -5.306 -21.447 1.00 97.81 191 GLY A O 1
ATOM 1489 N N . GLN A 1 192 ? 14.535 -6.792 -20.039 1.00 98.25 192 GLN A N 1
ATOM 1490 C CA . GLN A 1 192 ? 13.296 -7.428 -19.601 1.00 98.25 192 GLN A CA 1
ATOM 1491 C C . GLN A 1 192 ? 13.070 -7.132 -18.115 1.00 98.25 192 GLN A C 1
ATOM 1493 O O . GLN A 1 192 ? 14.002 -7.236 -17.309 1.00 98.25 192 GLN A O 1
ATOM 1498 N N . TYR A 1 193 ? 11.851 -6.757 -17.743 1.00 98.31 193 TYR A N 1
ATOM 1499 C CA . TYR A 1 193 ? 11.518 -6.366 -16.378 1.00 98.31 193 TYR A CA 1
ATOM 1500 C C . TYR A 1 193 ? 10.139 -6.887 -15.992 1.00 98.31 193 TYR A C 1
ATOM 1502 O O . TYR A 1 193 ? 9.171 -6.657 -16.708 1.00 98.31 193 TYR A O 1
ATOM 1510 N N . TRP A 1 194 ? 10.046 -7.574 -14.857 1.00 98.44 194 TRP A N 1
ATOM 1511 C CA . TRP A 1 194 ? 8.778 -8.069 -14.328 1.00 98.44 194 TRP A CA 1
ATOM 1512 C C . TRP A 1 194 ? 8.457 -7.367 -13.026 1.00 98.44 194 TRP A C 1
ATOM 1514 O O . TRP A 1 194 ? 9.358 -7.117 -12.217 1.00 98.44 194 TRP A O 1
ATOM 1524 N N . ILE A 1 195 ? 7.171 -7.117 -12.816 1.00 98.38 195 ILE A N 1
ATOM 1525 C CA . ILE A 1 195 ? 6.615 -6.644 -11.555 1.00 98.38 195 ILE A CA 1
ATOM 1526 C C . ILE A 1 195 ? 5.414 -7.500 -11.183 1.00 98.38 195 ILE A C 1
ATOM 1528 O O . ILE A 1 195 ? 4.658 -7.925 -12.053 1.00 98.38 195 ILE A O 1
ATOM 1532 N N . ASP A 1 196 ? 5.243 -7.741 -9.893 1.00 98.38 196 ASP A N 1
ATOM 1533 C CA . ASP A 1 196 ? 4.107 -8.505 -9.397 1.00 98.38 196 ASP A CA 1
ATOM 1534 C C . ASP A 1 196 ? 3.707 -8.086 -7.982 1.00 98.38 196 ASP A C 1
ATOM 1536 O O . ASP A 1 196 ? 4.518 -7.498 -7.256 1.00 98.38 196 ASP A O 1
ATOM 1540 N N . LYS A 1 197 ? 2.485 -8.414 -7.561 1.00 97.50 197 LYS A N 1
ATOM 1541 C CA . LYS A 1 197 ? 1.942 -8.132 -6.233 1.00 97.50 197 LYS A CA 1
ATOM 1542 C C . LYS A 1 197 ? 2.156 -6.680 -5.806 1.00 97.50 197 LYS A C 1
ATOM 1544 O O . LYS A 1 197 ? 2.660 -6.415 -4.706 1.00 97.50 197 LYS A O 1
ATOM 1549 N N . LEU A 1 198 ? 1.860 -5.732 -6.695 1.00 97.94 198 LEU A N 1
ATOM 1550 C CA . LEU A 1 198 ? 1.996 -4.304 -6.412 1.00 97.94 198 LEU A CA 1
ATOM 1551 C C . LEU A 1 198 ? 0.850 -3.841 -5.511 1.00 97.94 198 LEU A C 1
ATOM 1553 O O . LEU A 1 198 ? -0.309 -3.853 -5.912 1.00 97.94 198 LEU A O 1
ATOM 1557 N N . HIS A 1 199 ? 1.170 -3.391 -4.301 1.00 97.88 199 HIS A N 1
ATOM 1558 C CA . HIS A 1 199 ? 0.156 -2.929 -3.361 1.00 97.88 199 HIS A CA 1
ATOM 1559 C C . HIS A 1 199 ? 0.676 -1.908 -2.353 1.00 97.88 199 HIS A C 1
ATOM 1561 O O . HIS A 1 199 ? 1.830 -1.936 -1.914 1.00 97.88 199 HIS A O 1
ATOM 1567 N N . PHE A 1 200 ? -0.223 -1.034 -1.915 1.00 98.06 200 PHE A N 1
ATOM 1568 C CA . PHE A 1 200 ? -0.028 -0.234 -0.715 1.00 98.06 200 PHE A CA 1
ATOM 1569 C C . PHE A 1 200 ? -0.351 -1.076 0.515 1.00 98.06 200 PHE A C 1
ATOM 1571 O O . PHE A 1 200 ? -1.307 -1.846 0.529 1.00 98.06 200 PHE A O 1
ATOM 1578 N N . HIS A 1 201 ? 0.453 -0.944 1.564 1.00 96.94 201 HIS A N 1
ATOM 1579 C CA . HIS A 1 201 ? 0.386 -1.795 2.741 1.00 96.94 201 HIS A CA 1
ATOM 1580 C C . HIS A 1 201 ? 0.492 -0.992 4.035 1.00 96.94 201 HIS A C 1
ATOM 1582 O O . HIS A 1 201 ? 1.322 -0.088 4.179 1.00 96.94 201 HIS A O 1
ATOM 1588 N N . THR A 1 202 ? -0.310 -1.380 5.024 1.00 95.00 202 THR A N 1
ATOM 1589 C CA . THR A 1 202 ? -0.100 -0.990 6.416 1.00 95.00 202 THR A CA 1
ATOM 1590 C C . THR A 1 202 ? -0.093 -2.229 7.306 1.00 95.00 202 THR A C 1
ATOM 1592 O O . THR A 1 202 ? -0.966 -3.087 7.153 1.00 95.00 202 THR A O 1
ATOM 1595 N N . PRO A 1 203 ? 0.876 -2.358 8.233 1.00 90.75 203 PRO A N 1
ATOM 1596 C CA . PRO A 1 203 ? 0.980 -3.544 9.075 1.00 90.75 203 PRO A CA 1
ATOM 1597 C C . PRO A 1 203 ? -0.159 -3.639 10.089 1.00 90.75 203 PRO A C 1
ATOM 1599 O O . PRO A 1 203 ? -0.493 -4.739 10.509 1.00 90.75 203 PRO A O 1
ATOM 1602 N N . ASN A 1 204 ? -0.737 -2.504 10.492 1.00 91.00 204 ASN A N 1
ATOM 1603 C CA . ASN A 1 204 ? -1.878 -2.464 11.395 1.00 91.00 204 ASN A CA 1
ATOM 1604 C C . ASN A 1 204 ? -2.780 -1.292 11.029 1.00 91.00 204 ASN A C 1
ATOM 1606 O O . ASN A 1 204 ? -2.308 -0.170 10.825 1.00 91.00 204 ASN A O 1
ATOM 1610 N N . VAL A 1 205 ? -4.079 -1.540 11.040 1.00 90.19 205 VAL A N 1
ATOM 1611 C CA . VAL A 1 205 ? -5.094 -0.491 11.045 1.00 90.19 205 VAL A CA 1
ATOM 1612 C C . VAL A 1 205 ? -5.330 -0.034 12.483 1.00 90.19 205 VAL A C 1
ATOM 1614 O O . VAL A 1 205 ? -5.379 -0.851 13.399 1.00 90.19 205 VAL A O 1
ATOM 1617 N N . LYS A 1 206 ? -5.451 1.274 12.720 1.00 91.56 206 LYS A N 1
ATOM 1618 C CA . LYS A 1 206 ? -5.598 1.823 14.073 1.00 91.56 206 LYS A CA 1
ATOM 1619 C C . LYS A 1 206 ? -6.693 2.879 14.114 1.00 91.56 206 LYS A C 1
ATOM 1621 O O . LYS A 1 206 ? -6.671 3.806 13.314 1.00 91.56 206 LYS A O 1
ATOM 1626 N N . ALA A 1 207 ? -7.568 2.774 15.108 1.00 92.62 207 ALA A N 1
ATOM 1627 C CA . ALA A 1 207 ? -8.545 3.802 15.446 1.00 92.62 207 ALA A CA 1
ATOM 1628 C C . ALA A 1 207 ? -8.455 4.188 16.920 1.00 92.62 207 ALA A C 1
ATOM 1630 O O . ALA A 1 207 ? -8.055 3.387 17.774 1.00 92.62 207 ALA A O 1
ATOM 1631 N N . GLU A 1 208 ? -8.858 5.420 17.220 1.00 93.94 208 GLU A N 1
ATOM 1632 C CA . GLU A 1 208 ? -8.932 5.936 18.582 1.00 93.94 208 GLU A CA 1
ATOM 1633 C C . GLU A 1 208 ? -10.272 6.640 18.812 1.00 93.94 208 GLU A C 1
ATOM 1635 O O . GLU A 1 208 ? -10.718 7.452 18.006 1.00 93.94 208 GLU A O 1
ATOM 1640 N N . ALA A 1 209 ? -10.890 6.375 19.960 1.00 92.38 209 ALA A N 1
ATOM 1641 C CA . ALA A 1 209 ? -12.064 7.091 20.434 1.00 92.38 209 ALA A CA 1
ATOM 1642 C C . ALA A 1 209 ? -11.757 7.684 21.812 1.00 92.38 209 ALA A C 1
ATOM 1644 O O . ALA A 1 209 ? -11.291 6.982 22.709 1.00 92.38 209 ALA A O 1
ATOM 1645 N N . THR A 1 210 ? -12.027 8.978 22.004 1.00 91.94 210 THR A N 1
ATOM 1646 C CA . THR A 1 210 ? -11.758 9.683 23.270 1.00 91.94 210 THR A CA 1
ATOM 1647 C C . THR A 1 210 ? -13.009 10.398 23.773 1.00 91.94 210 THR A C 1
ATOM 1649 O O . THR A 1 210 ? -13.686 11.089 23.015 1.00 91.94 210 THR A O 1
ATOM 1652 N N . ASP A 1 211 ? -13.308 10.265 25.066 1.00 88.38 211 ASP A N 1
ATOM 1653 C CA . ASP A 1 211 ? -14.345 11.046 25.737 1.00 88.38 211 ASP A CA 1
ATOM 1654 C C . ASP A 1 211 ? -13.782 12.404 26.167 1.00 88.38 211 ASP A C 1
ATOM 1656 O O . ASP A 1 211 ? -13.214 12.563 27.250 1.00 88.38 211 ASP A O 1
ATOM 1660 N N . THR A 1 212 ? -13.961 13.403 25.305 1.00 85.06 212 THR A N 1
ATOM 1661 C CA . THR A 1 212 ? -13.517 14.786 25.539 1.00 85.06 212 THR A CA 1
ATOM 1662 C C . THR A 1 212 ? -14.285 15.491 26.658 1.00 85.06 212 THR A C 1
ATOM 1664 O O . THR A 1 212 ? -13.842 16.532 27.139 1.00 85.06 212 THR A O 1
ATOM 1667 N N . THR A 1 213 ? -15.412 14.927 27.101 1.00 83.31 213 THR A N 1
ATOM 1668 C CA . THR A 1 213 ? -16.234 15.459 28.199 1.00 83.31 213 THR A CA 1
ATOM 1669 C C . THR A 1 213 ? -15.956 14.781 29.540 1.00 83.31 213 THR A C 1
ATOM 1671 O O . THR A 1 213 ? -16.624 15.068 30.534 1.00 83.31 213 THR A O 1
ATOM 1674 N N . SER A 1 214 ? -14.968 13.883 29.586 1.00 77.62 214 SER A N 1
ATOM 1675 C CA . SER A 1 214 ? -14.650 13.117 30.784 1.00 77.62 214 SER A CA 1
ATOM 1676 C C . SER A 1 214 ? -14.179 14.009 31.935 1.00 77.62 214 SER A C 1
ATOM 1678 O O . SER A 1 214 ? -13.306 14.860 31.783 1.00 77.62 214 SER A O 1
ATOM 1680 N N . ASN A 1 215 ? -14.693 13.742 33.138 1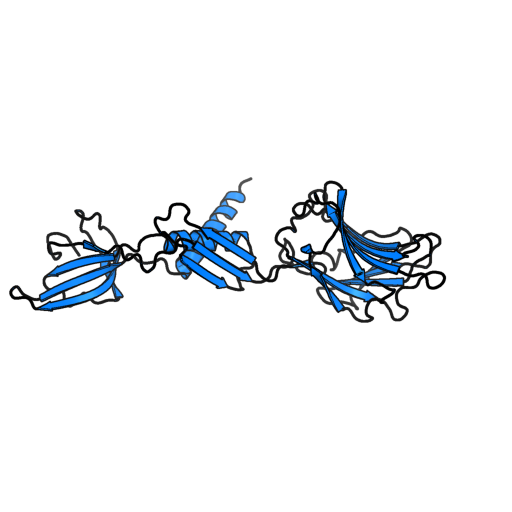.00 72.06 215 ASN A N 1
ATOM 1681 C CA . ASN A 1 215 ? -14.248 14.397 34.374 1.00 72.06 215 ASN A CA 1
ATOM 1682 C C . ASN A 1 215 ? -12.927 13.818 34.924 1.00 72.06 215 ASN A C 1
ATOM 1684 O O . ASN A 1 215 ? -12.455 14.235 35.987 1.00 72.06 215 ASN A O 1
ATOM 1688 N N . LEU A 1 216 ? -12.341 12.821 34.251 1.00 71.56 216 LEU A N 1
ATOM 1689 C CA . LEU A 1 216 ? -11.066 12.229 34.645 1.00 71.56 216 LEU A CA 1
ATOM 1690 C C . LEU A 1 216 ? -9.916 13.210 34.376 1.00 71.56 216 LEU A C 1
ATOM 1692 O O . LEU A 1 216 ? -9.731 13.691 33.265 1.00 71.56 216 LEU A O 1
ATOM 1696 N N . LYS A 1 217 ? -9.090 13.461 35.399 1.00 68.94 217 LYS A N 1
ATOM 1697 C CA . LYS A 1 217 ? -7.927 14.367 35.304 1.00 68.94 217 LYS A CA 1
ATOM 1698 C C . LYS A 1 217 ? -6.759 13.811 34.478 1.00 68.94 217 LYS A C 1
ATOM 1700 O O . LYS A 1 217 ? -5.820 14.546 34.200 1.00 68.94 217 LYS A O 1
ATOM 1705 N N . HIS A 1 218 ? -6.773 12.518 34.164 1.00 70.50 218 HIS A N 1
ATOM 1706 C CA . HIS A 1 218 ? -5.733 11.826 33.404 1.00 70.50 218 HIS A CA 1
ATOM 1707 C C . HIS A 1 218 ? -6.368 10.890 32.377 1.00 70.50 218 HIS A C 1
ATOM 1709 O O . HIS A 1 218 ? -7.505 10.445 32.551 1.00 70.50 218 HIS A O 1
ATOM 1715 N N . THR A 1 219 ? -5.620 10.578 31.320 1.00 78.56 219 THR A N 1
ATOM 1716 C CA . THR A 1 219 ? -6.026 9.581 30.329 1.00 78.56 219 THR A CA 1
ATOM 1717 C C . THR A 1 219 ? -5.991 8.190 30.950 1.00 78.56 219 THR A C 1
ATOM 1719 O O . THR A 1 219 ? -4.978 7.768 31.506 1.00 78.56 219 THR A O 1
ATOM 1722 N N . ARG A 1 220 ? -7.109 7.481 30.842 1.00 76.44 220 ARG A N 1
ATOM 1723 C CA . ARG A 1 220 ? -7.258 6.057 31.118 1.00 76.44 220 ARG A CA 1
ATOM 1724 C C . ARG A 1 220 ? -7.645 5.381 29.816 1.00 76.44 220 ARG A C 1
ATOM 1726 O O . ARG A 1 220 ? -8.748 5.590 29.310 1.00 76.44 220 ARG A O 1
ATOM 1733 N N . GLU A 1 221 ? -6.704 4.617 29.280 1.00 82.31 221 GLU A N 1
ATOM 1734 C CA . GLU A 1 221 ? -6.781 4.016 27.954 1.00 82.31 221 GLU A CA 1
ATOM 1735 C C . GLU A 1 221 ? -7.088 2.520 28.045 1.00 82.31 221 GLU A C 1
ATOM 1737 O O . GLU A 1 221 ? -6.443 1.791 28.799 1.00 82.31 221 GLU A O 1
ATOM 1742 N N . TYR A 1 222 ? -8.074 2.076 27.269 1.00 80.19 222 TYR A N 1
ATOM 1743 C CA . TYR A 1 222 ? -8.309 0.669 26.972 1.00 80.19 222 TYR A CA 1
ATOM 1744 C C . TYR A 1 222 ? -7.777 0.359 25.573 1.00 80.19 222 TYR A C 1
ATOM 1746 O O . TYR A 1 222 ? -8.047 1.109 24.635 1.00 80.19 222 TYR A O 1
ATOM 1754 N N . VAL A 1 223 ? -7.044 -0.746 25.425 1.00 82.12 223 VAL A N 1
ATOM 1755 C CA . VAL A 1 223 ? -6.471 -1.164 24.141 1.00 82.12 223 VAL A CA 1
ATOM 1756 C C . VAL A 1 223 ? -7.040 -2.521 23.746 1.00 82.12 223 VAL A C 1
ATOM 1758 O O . VAL A 1 223 ? -6.761 -3.521 24.407 1.00 82.12 223 VAL A O 1
ATOM 1761 N N . LEU A 1 224 ? -7.796 -2.562 22.648 1.00 80.44 224 LEU A N 1
ATOM 1762 C CA . LEU A 1 224 ? -8.183 -3.804 21.979 1.00 80.44 224 LEU A CA 1
ATOM 1763 C C . LEU A 1 224 ? -7.181 -4.108 20.863 1.00 80.44 224 LEU A C 1
ATOM 1765 O O . LEU A 1 224 ? -6.859 -3.232 20.061 1.00 80.44 224 LEU A O 1
ATOM 1769 N N . ARG A 1 225 ? -6.717 -5.356 20.793 1.00 82.81 225 ARG A N 1
ATOM 1770 C CA . ARG A 1 225 ? -5.926 -5.875 19.672 1.00 82.81 225 ARG A CA 1
ATOM 1771 C C . ARG A 1 225 ? -6.667 -7.052 19.059 1.00 82.81 225 ARG A C 1
ATOM 1773 O O . ARG A 1 225 ? -6.904 -8.030 19.763 1.00 82.81 225 ARG A O 1
ATOM 1780 N N . ASP A 1 226 ? -7.014 -6.949 17.785 1.00 79.12 226 ASP A N 1
ATOM 1781 C CA . ASP A 1 226 ? -7.629 -8.041 17.033 1.00 79.12 226 ASP A CA 1
ATOM 1782 C C . ASP A 1 226 ? -7.196 -7.976 15.564 1.00 79.12 226 ASP A C 1
ATOM 1784 O O . ASP A 1 226 ? -7.622 -7.108 14.805 1.00 79.12 226 ASP A O 1
ATOM 1788 N N . GLU A 1 227 ? -6.347 -8.921 15.162 1.00 80.56 227 GLU A N 1
ATOM 1789 C CA . GLU A 1 227 ? -5.776 -8.999 13.813 1.00 80.56 227 GLU A CA 1
ATOM 1790 C C . GLU A 1 227 ? -6.826 -9.270 12.726 1.00 80.56 227 GLU A C 1
ATOM 1792 O O . GLU A 1 227 ? -6.559 -9.061 11.545 1.00 80.56 227 GLU A O 1
ATOM 1797 N N . LYS A 1 228 ? -8.034 -9.711 13.098 1.00 82.25 228 LYS A N 1
ATOM 1798 C CA . LYS A 1 228 ? -9.126 -9.931 12.141 1.00 82.25 228 LYS A CA 1
ATOM 1799 C C . LYS A 1 228 ? -9.800 -8.631 11.712 1.00 82.25 228 LYS A C 1
ATOM 1801 O O . LYS A 1 228 ? -10.513 -8.621 10.713 1.00 82.25 228 LYS A O 1
ATOM 1806 N N . LEU A 1 229 ? -9.602 -7.546 12.459 1.00 84.62 229 LEU A N 1
ATOM 1807 C CA . LEU A 1 229 ? -10.144 -6.238 12.121 1.00 84.62 229 LEU A CA 1
ATOM 1808 C C . LEU A 1 229 ? -9.202 -5.551 11.125 1.00 84.62 229 LEU A C 1
ATOM 1810 O O . LEU A 1 229 ? -8.238 -4.910 11.522 1.00 84.62 229 LEU A O 1
ATOM 1814 N N . THR A 1 230 ? -9.443 -5.705 9.828 1.00 86.38 230 THR A N 1
ATOM 1815 C CA . THR A 1 230 ? -8.581 -5.135 8.770 1.00 86.38 230 THR A CA 1
ATOM 1816 C C . THR A 1 230 ? -9.187 -3.904 8.089 1.00 86.38 230 THR A C 1
ATOM 1818 O O . THR A 1 230 ? -8.522 -3.231 7.304 1.00 86.38 230 THR A O 1
ATOM 1821 N N . ASP A 1 231 ? -10.440 -3.588 8.409 1.00 84.12 231 ASP A N 1
ATOM 1822 C CA . ASP A 1 231 ? -11.206 -2.477 7.852 1.00 84.12 231 ASP A CA 1
ATOM 1823 C C . ASP A 1 231 ? -11.173 -1.263 8.806 1.00 84.12 231 ASP A C 1
ATOM 1825 O O . ASP A 1 231 ? -11.672 -1.374 9.930 1.00 84.12 231 ASP A O 1
ATOM 1829 N N . PRO A 1 232 ? -10.606 -0.109 8.402 1.00 86.25 232 PRO A N 1
ATOM 1830 C CA . PRO A 1 232 ? -10.505 1.084 9.243 1.00 86.25 232 PRO A CA 1
ATOM 1831 C C . PRO A 1 232 ? -11.830 1.644 9.727 1.00 86.25 232 PRO A C 1
ATOM 1833 O O . PRO A 1 232 ? -11.908 2.039 10.890 1.00 86.25 232 PRO A O 1
ATOM 1836 N N . ASP A 1 233 ? -12.862 1.642 8.886 1.00 85.62 233 ASP A N 1
ATOM 1837 C CA . ASP A 1 233 ? -14.165 2.181 9.271 1.00 85.62 233 ASP A CA 1
ATOM 1838 C C . ASP A 1 233 ? -14.766 1.306 10.369 1.00 85.62 233 ASP A C 1
ATOM 1840 O O . ASP A 1 233 ? -15.240 1.797 11.394 1.00 85.62 233 ASP A O 1
ATOM 1844 N N . PHE A 1 234 ? -14.644 -0.015 10.219 1.00 83.81 234 PHE A N 1
ATOM 1845 C CA . PHE A 1 234 ? -15.095 -0.950 11.242 1.00 83.81 234 PHE A CA 1
ATOM 1846 C C . PHE A 1 234 ? -14.263 -0.861 12.527 1.00 83.81 234 PHE A C 1
ATOM 1848 O O . PHE A 1 234 ? -14.809 -0.902 13.629 1.00 83.81 234 PHE A O 1
ATOM 1855 N N . VAL A 1 235 ? -12.943 -0.700 12.410 1.00 87.50 235 VAL A N 1
ATOM 1856 C CA . VAL A 1 235 ? -12.039 -0.497 13.553 1.00 87.50 235 VAL A CA 1
ATOM 1857 C C . VAL A 1 235 ? -12.418 0.775 14.328 1.00 87.50 235 VAL A C 1
ATOM 1859 O O . VAL A 1 235 ? -12.428 0.754 15.563 1.00 87.50 235 VAL A O 1
ATOM 1862 N N . GLN A 1 236 ? -12.816 1.846 13.633 1.00 91.00 236 GLN A N 1
ATOM 1863 C CA . GLN A 1 236 ? -13.345 3.073 14.238 1.00 91.00 236 GLN A CA 1
ATOM 1864 C C . GLN A 1 236 ? -14.702 2.850 14.921 1.00 91.00 236 GLN A C 1
ATOM 1866 O O . GLN A 1 236 ? -14.867 3.240 16.079 1.00 91.00 236 GLN A O 1
ATOM 1871 N N . GLU A 1 237 ? -15.650 2.169 14.271 1.00 86.56 237 GLU A N 1
ATOM 1872 C CA . GLU A 1 237 ? -16.951 1.837 14.871 1.00 86.56 237 GLU A CA 1
ATOM 1873 C C . GLU A 1 237 ? -16.797 1.010 16.156 1.00 86.56 237 GLU A C 1
ATOM 1875 O O . GLU A 1 237 ? -17.451 1.289 17.166 1.00 86.56 237 GLU A O 1
ATOM 1880 N N . VAL A 1 238 ? -15.889 0.027 16.155 1.00 83.62 238 VAL A N 1
ATOM 1881 C CA . VAL A 1 238 ? -15.561 -0.775 17.341 1.00 83.62 238 VAL A CA 1
ATOM 1882 C C . VAL A 1 238 ? -14.973 0.105 18.446 1.00 83.62 238 VAL A C 1
ATOM 1884 O O . VAL A 1 238 ? -15.384 -0.023 19.601 1.00 83.62 238 VAL A O 1
ATOM 1887 N N . ALA A 1 239 ? -14.058 1.027 18.122 1.00 88.38 239 ALA A N 1
ATOM 1888 C CA . ALA A 1 239 ? -13.472 1.939 19.107 1.00 88.38 239 ALA A CA 1
ATOM 1889 C C . ALA A 1 239 ? -14.540 2.822 19.775 1.00 88.38 239 ALA A C 1
ATOM 1891 O O . ALA A 1 239 ? -14.555 2.968 21.001 1.00 88.38 239 ALA A O 1
ATOM 1892 N N . GLU A 1 240 ? -15.470 3.370 18.991 1.00 89.00 240 GLU A N 1
ATOM 1893 C CA . GLU A 1 240 ? -16.574 4.197 19.485 1.00 89.00 240 GLU A CA 1
ATOM 1894 C C . GLU A 1 240 ? -17.573 3.408 20.333 1.00 89.00 240 GLU A C 1
ATOM 1896 O O . GLU A 1 240 ? -17.994 3.877 21.398 1.00 89.00 240 GLU A O 1
ATOM 1901 N N . ALA A 1 241 ? -17.945 2.206 19.887 1.00 80.00 241 ALA A N 1
ATOM 1902 C CA . ALA A 1 241 ? -18.873 1.337 20.601 1.00 80.00 241 ALA A CA 1
ATOM 1903 C C . ALA A 1 241 ? -18.288 0.884 21.948 1.00 80.00 241 ALA A C 1
ATOM 1905 O O . ALA A 1 241 ? -18.955 0.974 22.982 1.00 80.00 241 ALA A O 1
ATOM 1906 N N . LEU A 1 242 ? -17.009 0.498 21.966 1.00 80.44 242 LEU A N 1
ATOM 1907 C CA . LEU A 1 242 ? -16.278 0.193 23.194 1.00 80.44 242 LEU A CA 1
ATOM 1908 C C . LEU A 1 242 ? -16.218 1.400 24.125 1.00 80.44 242 LEU A C 1
ATOM 1910 O O . LEU A 1 242 ? -16.529 1.269 25.308 1.00 80.44 242 LEU A O 1
ATOM 1914 N N . LEU A 1 243 ? -15.872 2.586 23.613 1.00 85.25 243 LEU A N 1
ATOM 1915 C CA . LEU A 1 243 ? -15.812 3.789 24.440 1.00 85.25 243 LEU A CA 1
ATOM 1916 C C . LEU A 1 243 ? -17.183 4.101 25.045 1.00 85.25 243 LEU A C 1
ATOM 1918 O O . LEU A 1 243 ? -17.261 4.432 26.223 1.00 85.25 243 LEU A O 1
ATOM 1922 N N . LYS A 1 244 ? -18.274 3.976 24.281 1.00 80.81 244 LYS A N 1
ATOM 1923 C CA . LYS A 1 244 ? -19.642 4.182 24.781 1.00 80.81 244 LYS A CA 1
ATOM 1924 C C . LYS A 1 244 ? -19.963 3.274 25.970 1.00 80.81 244 LYS A C 1
ATOM 1926 O O . LYS A 1 244 ? -20.626 3.733 26.901 1.00 80.81 244 LYS A O 1
ATOM 1931 N N . THR A 1 245 ? -19.487 2.033 25.960 1.00 72.56 245 THR A N 1
ATOM 1932 C CA . THR A 1 245 ? -19.682 1.091 27.067 1.00 72.56 245 THR A CA 1
ATOM 1933 C C . THR A 1 245 ? -18.760 1.406 28.245 1.00 72.56 245 THR A C 1
ATOM 1935 O O . THR A 1 245 ? -19.228 1.496 29.377 1.00 72.56 245 THR A O 1
ATOM 1938 N N . LEU A 1 246 ? -17.475 1.649 27.981 1.00 74.88 246 LEU A N 1
ATOM 1939 C CA . LEU A 1 246 ? -16.423 1.784 28.995 1.00 74.88 246 LEU A CA 1
ATOM 1940 C C . LEU A 1 246 ? -16.351 3.173 29.659 1.00 74.88 246 LEU A C 1
ATOM 1942 O O . LEU A 1 246 ? -15.798 3.306 30.752 1.00 74.88 246 LEU A O 1
ATOM 1946 N N . LYS A 1 247 ? -16.893 4.219 29.018 1.00 74.69 247 LYS A N 1
ATOM 1947 C CA . LYS A 1 247 ? -16.897 5.590 29.564 1.00 74.69 247 LYS A CA 1
ATOM 1948 C C . LYS A 1 247 ? -17.979 5.827 30.607 1.00 74.69 247 LYS A C 1
ATOM 1950 O O . LYS A 1 247 ? -17.919 6.801 31.358 1.00 74.69 247 LYS A O 1
ATOM 1955 N N . ASN A 1 248 ? -19.015 4.992 30.617 1.00 64.62 248 ASN A N 1
ATOM 1956 C CA . ASN A 1 248 ? -20.087 5.139 31.580 1.00 64.62 248 ASN A CA 1
ATOM 1957 C C . ASN A 1 248 ? -19.604 4.624 32.928 1.00 64.62 248 ASN A C 1
ATOM 1959 O O . ASN A 1 248 ? -19.003 3.560 33.023 1.00 64.62 248 ASN A O 1
ATOM 1963 N N . THR A 1 249 ? -19.903 5.377 33.985 1.00 56.31 249 THR A N 1
ATOM 1964 C CA . THR A 1 249 ? -19.792 4.839 35.340 1.00 56.31 249 THR A CA 1
ATOM 1965 C C . THR A 1 249 ? -20.687 3.618 35.377 1.00 56.31 249 THR A C 1
ATOM 1967 O O . THR A 1 249 ? -21.906 3.752 35.228 1.00 56.31 249 THR A O 1
ATOM 1970 N N . THR A 1 250 ? -20.103 2.432 35.539 1.00 56.62 250 THR A N 1
ATOM 1971 C CA . THR A 1 250 ? -20.875 1.268 35.936 1.00 56.62 250 THR A CA 1
ATOM 1972 C C . THR A 1 250 ? -21.531 1.673 37.241 1.00 56.62 250 THR A C 1
ATOM 1974 O O . THR A 1 250 ? -20.865 1.931 38.244 1.00 56.62 250 THR A O 1
ATOM 1977 N N . ASN A 1 251 ? -22.833 1.947 37.185 1.00 57.94 251 ASN A N 1
ATOM 1978 C CA . ASN A 1 251 ? -23.541 2.439 38.347 1.00 57.94 251 ASN A CA 1
ATOM 1979 C C . ASN A 1 251 ? -23.694 1.253 39.284 1.00 57.94 251 ASN A C 1
ATOM 1981 O O . ASN A 1 251 ? -24.652 0.493 39.155 1.00 57.94 251 ASN A O 1
ATOM 1985 N N . HIS A 1 252 ? -22.730 1.099 40.182 1.00 68.50 252 HIS A N 1
ATOM 1986 C CA . HIS A 1 252 ? -22.831 0.178 41.287 1.00 68.50 252 HIS A CA 1
ATOM 1987 C C . HIS A 1 252 ? -23.822 0.767 42.283 1.00 68.50 252 HIS A C 1
ATOM 1989 O O . HIS A 1 252 ? -23.711 1.921 42.706 1.00 68.50 252 HIS A O 1
ATOM 1995 N N . TYR A 1 253 ? -24.854 0.004 42.615 1.00 73.75 253 TYR A N 1
ATOM 1996 C CA . TYR A 1 253 ? -25.801 0.397 43.648 1.00 73.75 253 TYR A CA 1
ATOM 1997 C C . TYR A 1 253 ? -25.687 -0.573 44.798 1.00 73.75 253 TYR A C 1
ATOM 1999 O O . TYR A 1 253 ? -26.035 -1.742 44.660 1.00 73.75 253 TYR A O 1
ATOM 2007 N N . ARG A 1 254 ? -25.248 -0.069 45.946 1.00 81.06 254 ARG A N 1
ATOM 2008 C CA . ARG A 1 254 ? -25.265 -0.829 47.184 1.00 81.06 254 ARG A CA 1
ATOM 2009 C C . ARG A 1 254 ? -26.662 -0.754 47.770 1.00 81.06 254 ARG A C 1
ATOM 2011 O O . ARG A 1 254 ? -27.125 0.315 48.178 1.00 81.06 254 ARG A O 1
ATOM 2018 N N . VAL A 1 255 ? -27.353 -1.884 47.756 1.00 84.50 255 VAL A N 1
ATOM 2019 C CA . VAL A 1 255 ? -28.740 -2.029 48.186 1.00 84.50 255 VAL A CA 1
ATOM 2020 C C . VAL A 1 255 ? -28.771 -2.929 49.421 1.00 84.50 255 VAL A C 1
ATOM 2022 O O . VAL A 1 255 ? -28.486 -4.120 49.316 1.00 84.50 255 VAL A O 1
ATOM 2025 N N . PRO A 1 256 ? -29.111 -2.401 50.606 1.00 84.00 256 PRO A N 1
ATOM 2026 C CA . PRO A 1 256 ? -29.346 -3.242 51.770 1.00 84.00 256 PRO A CA 1
ATOM 2027 C C . PRO A 1 256 ? -30.713 -3.934 51.649 1.00 84.00 256 PRO A C 1
ATOM 2029 O O . PRO A 1 256 ? -31.720 -3.298 51.334 1.00 84.00 256 PRO A O 1
ATOM 2032 N N . VAL A 1 257 ? -30.765 -5.238 51.912 1.00 85.19 257 VAL A N 1
ATOM 2033 C CA . VAL A 1 257 ? -31.956 -6.092 51.787 1.00 85.19 257 VAL A CA 1
ATOM 2034 C C . VAL A 1 257 ? -32.160 -6.887 53.076 1.00 85.19 257 VAL A C 1
ATOM 2036 O O . VAL A 1 257 ? -31.201 -7.379 53.675 1.00 85.19 257 VAL A O 1
ATOM 2039 N N . SER A 1 258 ? -33.407 -7.019 53.526 1.00 82.31 258 SER A N 1
ATOM 2040 C CA . SER A 1 258 ? -33.744 -7.834 54.699 1.00 82.31 258 SER A CA 1
ATOM 2041 C C . SER A 1 258 ? -33.957 -9.298 54.312 1.00 82.31 258 SER A C 1
ATOM 2043 O O . SER A 1 258 ? -34.740 -9.580 53.410 1.00 82.31 258 SER A O 1
ATOM 2045 N N . GLY A 1 259 ? -33.289 -10.222 55.010 1.00 67.88 259 GLY A N 1
ATOM 2046 C CA . GLY A 1 259 ? -33.655 -11.642 55.022 1.00 67.88 259 GLY A CA 1
ATOM 2047 C C . GLY A 1 259 ? -33.551 -12.386 53.689 1.00 67.88 259 GLY A C 1
ATOM 2048 O O . GLY A 1 259 ? -34.434 -13.184 53.401 1.00 67.88 259 GLY A O 1
ATOM 2049 N N . ALA A 1 260 ? -32.495 -12.148 52.904 1.00 77.56 260 ALA A N 1
ATOM 2050 C CA . ALA A 1 260 ? -32.362 -12.695 51.549 1.00 77.56 260 ALA A CA 1
ATOM 2051 C C . ALA A 1 260 ? -30.992 -13.378 51.295 1.00 77.56 260 ALA A C 1
ATOM 2053 O O . ALA A 1 260 ? -30.167 -12.847 50.547 1.00 77.56 260 ALA A O 1
ATOM 2054 N N . PRO A 1 261 ? -30.695 -14.525 51.947 1.00 78.19 261 PRO A N 1
ATOM 2055 C CA . PRO A 1 261 ? -29.438 -15.264 51.756 1.00 78.19 261 PRO A CA 1
ATOM 2056 C C . PRO A 1 261 ? -29.271 -15.849 50.343 1.00 78.19 261 PRO A C 1
ATOM 2058 O O . PRO A 1 261 ? -28.161 -16.172 49.933 1.00 78.19 261 PRO A O 1
ATOM 2061 N N . GLU A 1 262 ? -30.358 -15.992 49.588 1.00 79.12 262 GLU A N 1
ATOM 2062 C CA . GLU A 1 262 ? -30.362 -16.452 48.198 1.00 79.12 262 GLU A CA 1
ATOM 2063 C C . GLU A 1 262 ? -29.761 -15.438 47.213 1.00 79.12 262 GLU A C 1
ATOM 2065 O O . GLU A 1 262 ? -29.439 -15.791 46.079 1.00 79.12 262 GLU A O 1
ATOM 2070 N N . LEU A 1 263 ? -29.597 -14.181 47.633 1.00 81.50 263 LEU A N 1
ATOM 2071 C CA . LEU A 1 263 ? -28.962 -13.140 46.834 1.00 81.50 263 LEU A CA 1
ATOM 2072 C C . LEU A 1 263 ? -27.443 -13.312 46.887 1.00 81.50 263 LEU A C 1
ATOM 2074 O O . LEU A 1 263 ? -26.796 -12.856 47.823 1.00 81.50 263 LEU A O 1
ATOM 2078 N N . GLN A 1 264 ? -26.892 -13.980 45.878 1.00 77.75 264 GLN A N 1
ATOM 2079 C CA . GLN A 1 264 ? -25.462 -14.257 45.730 1.00 77.75 264 GLN A CA 1
ATOM 2080 C C . GLN A 1 264 ? -24.882 -13.520 44.518 1.00 77.75 264 GLN A C 1
ATOM 2082 O O . GLN A 1 264 ? -25.610 -13.183 43.581 1.00 77.75 264 GLN A O 1
ATOM 2087 N N . ALA A 1 265 ? -23.565 -13.301 44.518 1.00 70.81 265 ALA A N 1
ATOM 2088 C CA . ALA A 1 265 ? -22.863 -12.749 43.361 1.00 70.81 265 ALA A CA 1
ATOM 2089 C C . ALA A 1 265 ? -23.097 -13.603 42.095 1.00 70.81 265 ALA A C 1
ATOM 2091 O O . ALA A 1 265 ? -23.195 -14.829 42.163 1.00 70.81 265 ALA A O 1
ATOM 2092 N N . GLY A 1 266 ? -23.216 -12.952 40.937 1.00 57.41 266 GLY A N 1
ATOM 2093 C CA . GLY A 1 266 ? -23.505 -13.569 39.638 1.00 57.41 266 GLY A CA 1
ATOM 2094 C C . GLY A 1 266 ? -24.993 -13.810 39.346 1.00 57.41 266 GLY A C 1
ATOM 2095 O O . GLY A 1 266 ? -25.342 -14.185 38.227 1.00 57.41 266 GLY A O 1
ATOM 2096 N N . VAL A 1 267 ? -25.896 -13.572 40.303 1.00 74.00 267 VAL A N 1
ATOM 2097 C CA . VAL A 1 267 ? -27.341 -13.767 40.102 1.00 74.00 267 VAL A CA 1
ATOM 2098 C C . VAL A 1 267 ? -27.969 -12.559 39.405 1.00 74.00 267 VAL A C 1
ATOM 2100 O O . VAL A 1 267 ? -27.742 -11.408 39.779 1.00 74.00 267 VAL A O 1
ATOM 2103 N N . LYS A 1 268 ? -28.812 -12.829 38.404 1.00 81.38 268 LYS A N 1
ATOM 2104 C CA . LYS A 1 268 ? -29.625 -11.822 37.712 1.00 81.38 268 LYS A CA 1
ATOM 2105 C C . LYS A 1 268 ? -30.887 -11.517 38.517 1.00 81.38 268 LYS A C 1
ATOM 2107 O O . LYS A 1 268 ? -31.626 -12.426 38.890 1.00 81.38 268 LYS A O 1
ATOM 2112 N N . VAL A 1 269 ? -31.168 -10.240 38.748 1.00 81.44 269 VAL A N 1
ATOM 2113 C CA . VAL A 1 269 ? -32.311 -9.774 39.539 1.00 81.44 269 VAL A CA 1
ATOM 2114 C C . VAL A 1 269 ? -33.053 -8.641 38.841 1.00 81.44 269 VAL A C 1
ATOM 2116 O O . VAL A 1 269 ? -32.454 -7.732 38.272 1.00 81.44 269 VAL A O 1
ATOM 2119 N N . ASN A 1 270 ? -34.384 -8.666 38.918 1.00 87.38 270 ASN A N 1
ATOM 2120 C CA . ASN A 1 270 ? -35.210 -7.523 38.535 1.00 87.38 270 ASN A CA 1
ATOM 2121 C C . ASN A 1 270 ? -35.319 -6.559 39.716 1.00 87.38 270 ASN A C 1
ATOM 2123 O O . ASN A 1 270 ? -35.589 -6.978 40.847 1.00 87.38 270 ASN A O 1
ATOM 2127 N N . VAL A 1 271 ? -35.091 -5.278 39.456 1.00 84.50 271 VAL A N 1
ATOM 2128 C CA . VAL A 1 271 ? -35.006 -4.217 40.458 1.00 84.50 271 VAL A CA 1
ATOM 2129 C C . VAL A 1 271 ? -36.045 -3.158 40.142 1.00 84.50 271 VAL A C 1
ATOM 2131 O O . VAL A 1 271 ? -36.140 -2.700 39.007 1.00 84.50 271 VAL A O 1
ATOM 2134 N N . GLU A 1 272 ? -36.803 -2.768 41.160 1.00 87.19 272 GLU A N 1
ATOM 2135 C CA . GLU A 1 272 ? -37.775 -1.682 41.111 1.00 87.19 272 GLU A CA 1
ATOM 2136 C C . GLU A 1 272 ? -37.665 -0.870 42.410 1.00 87.19 272 GLU A C 1
ATOM 2138 O O . GLU A 1 272 ? -38.264 -1.192 43.439 1.00 87.19 272 GLU A O 1
ATOM 2143 N N . ILE A 1 273 ? -36.817 0.160 42.377 1.00 83.06 273 ILE A N 1
ATOM 2144 C CA . ILE A 1 273 ? -36.598 1.121 43.468 1.00 83.06 273 ILE A CA 1
ATOM 2145 C C . ILE A 1 273 ? -36.751 2.533 42.868 1.00 83.06 273 ILE A C 1
ATOM 2147 O O . ILE A 1 273 ? -35.753 3.187 42.529 1.00 83.06 273 ILE A O 1
ATOM 2151 N N . PRO A 1 274 ? -38.001 2.995 42.655 1.00 79.31 274 PRO A N 1
ATOM 2152 C CA . PRO A 1 274 ? -38.288 4.230 41.928 1.00 79.31 274 PRO A CA 1
ATOM 2153 C C . PRO A 1 274 ? -37.674 5.475 42.567 1.00 79.31 274 PRO A C 1
ATOM 2155 O O . PRO A 1 274 ? -37.245 6.372 41.845 1.00 79.31 274 PRO A O 1
ATOM 2158 N N . THR A 1 275 ? -37.549 5.525 43.899 1.00 77.38 275 THR A N 1
ATOM 2159 C CA . THR A 1 275 ? -36.956 6.688 44.590 1.00 77.38 275 THR A CA 1
ATOM 2160 C C . THR A 1 275 ? -35.485 6.924 44.242 1.00 77.38 275 THR A C 1
ATOM 2162 O O . THR A 1 275 ? -34.979 8.025 44.444 1.00 77.38 275 THR A O 1
ATOM 2165 N N . HIS A 1 276 ? -34.803 5.912 43.696 1.00 71.44 276 HIS A N 1
ATOM 2166 C CA . HIS A 1 276 ? -33.401 5.971 43.278 1.00 71.44 276 HIS A CA 1
ATOM 2167 C C . HIS A 1 276 ? -33.238 5.850 41.752 1.00 71.44 276 HIS A C 1
ATOM 2169 O O . HIS A 1 276 ? -32.122 5.644 41.272 1.00 71.44 276 HIS A O 1
ATOM 2175 N N . ASN A 1 277 ? -34.331 5.982 40.984 1.00 73.06 277 ASN A N 1
ATOM 2176 C CA . ASN A 1 277 ? -34.369 5.780 39.529 1.00 73.06 277 ASN A CA 1
ATOM 2177 C C . ASN A 1 277 ? -33.809 4.412 39.087 1.00 73.06 277 ASN A C 1
ATOM 2179 O O . ASN A 1 277 ? -33.184 4.288 38.032 1.00 73.06 277 ASN A O 1
ATOM 2183 N N . LEU A 1 278 ? -34.018 3.378 39.904 1.00 75.81 278 LEU A N 1
ATOM 2184 C CA . LEU A 1 278 ? -33.600 2.009 39.623 1.00 75.81 278 LEU A CA 1
ATOM 2185 C C . LEU A 1 278 ? -34.792 1.202 39.122 1.00 75.81 278 LEU A C 1
ATOM 2187 O O . LEU A 1 278 ? -35.689 0.864 39.892 1.00 75.81 278 LEU A O 1
ATOM 2191 N N . SER A 1 279 ? -34.797 0.885 37.833 1.00 80.12 279 SER A N 1
ATOM 2192 C CA . SER A 1 279 ? -35.802 0.020 37.222 1.00 80.12 279 SER A CA 1
ATOM 2193 C C . SER A 1 279 ? -35.160 -0.826 36.127 1.00 80.12 279 SER A C 1
ATOM 2195 O O . SER A 1 279 ? -34.378 -0.311 35.322 1.00 80.12 279 SER A O 1
ATOM 2197 N N . GLY A 1 280 ? -35.459 -2.124 36.114 1.00 80.19 280 GLY A N 1
ATOM 2198 C CA . GLY A 1 280 ? -34.997 -3.065 35.095 1.00 80.19 280 GLY A CA 1
ATOM 2199 C C . GLY A 1 280 ? -34.186 -4.221 35.667 1.00 80.19 280 GLY A C 1
ATOM 2200 O O . GLY A 1 280 ? -34.299 -4.560 36.845 1.00 80.19 280 GLY A O 1
ATOM 2201 N N . THR A 1 281 ? -33.382 -4.854 34.817 1.00 80.69 281 THR A N 1
ATOM 2202 C CA . THR A 1 281 ? -32.623 -6.048 35.191 1.00 80.69 281 THR A CA 1
ATOM 2203 C C . THR A 1 281 ? -31.154 -5.739 35.465 1.00 80.69 281 THR A C 1
ATOM 2205 O O . THR A 1 281 ? -30.510 -5.028 34.696 1.00 80.69 281 THR A O 1
ATOM 2208 N N . TYR A 1 282 ? -30.641 -6.297 36.559 1.00 78.56 282 TYR A N 1
ATOM 2209 C CA . TYR A 1 282 ? -29.294 -6.091 37.092 1.00 78.56 282 TYR A CA 1
ATOM 2210 C C . TYR A 1 282 ? -28.655 -7.439 37.442 1.00 78.56 282 TYR A C 1
ATOM 2212 O O . TYR A 1 282 ? -29.363 -8.430 37.632 1.00 78.56 282 TYR A O 1
ATOM 2220 N N . TYR A 1 283 ? -27.333 -7.472 37.559 1.00 77.75 283 TYR A N 1
ATOM 2221 C CA . TYR A 1 283 ? -26.590 -8.557 38.192 1.00 77.75 283 TYR A CA 1
ATOM 2222 C C . TYR A 1 283 ? -26.158 -8.144 39.595 1.00 77.75 283 TYR A C 1
ATOM 2224 O O . TYR A 1 283 ? -25.920 -6.968 39.867 1.00 77.75 283 TYR A O 1
ATOM 2232 N N . ILE A 1 284 ? -26.064 -9.117 40.494 1.00 76.12 284 ILE A N 1
ATOM 2233 C CA . ILE A 1 284 ? -25.419 -8.935 41.791 1.00 76.12 284 ILE A CA 1
ATOM 2234 C C . ILE A 1 284 ? -23.915 -9.114 41.575 1.00 76.12 284 ILE A C 1
ATOM 2236 O O . ILE A 1 284 ? -23.472 -10.222 41.288 1.00 76.12 284 ILE A O 1
ATOM 2240 N N . ALA A 1 285 ? -23.138 -8.042 41.687 1.00 67.62 285 ALA A N 1
ATOM 2241 C CA . ALA A 1 285 ? -21.680 -8.090 41.598 1.00 67.62 285 ALA A CA 1
ATOM 2242 C C . ALA A 1 285 ? -21.069 -8.633 42.897 1.00 67.62 285 ALA A C 1
ATOM 2244 O O . ALA A 1 285 ? -20.196 -9.495 42.876 1.00 67.62 285 ALA A O 1
ATOM 2245 N N . GLU A 1 286 ? -21.597 -8.183 44.036 1.00 72.69 286 GLU A N 1
ATOM 2246 C CA . GLU A 1 286 ? -21.159 -8.595 45.368 1.00 72.69 286 GLU A CA 1
ATOM 2247 C C . GLU A 1 286 ? -22.367 -8.780 46.289 1.00 72.69 286 GLU A C 1
ATOM 2249 O O . GLU A 1 286 ? -23.375 -8.082 46.157 1.00 72.69 286 GLU A O 1
ATOM 2254 N N . ALA A 1 287 ? -22.258 -9.709 47.238 1.00 79.50 287 ALA A N 1
ATOM 2255 C CA . ALA A 1 287 ? -23.241 -9.920 48.291 1.00 79.50 287 ALA A CA 1
ATOM 2256 C C . ALA A 1 287 ? -22.524 -10.125 49.627 1.00 79.50 287 ALA A C 1
ATOM 2258 O O . ALA A 1 287 ? -21.759 -11.074 49.798 1.00 79.50 287 ALA A O 1
ATOM 2259 N N . GLU A 1 288 ? -22.773 -9.237 50.583 1.00 83.12 288 GLU A N 1
ATOM 2260 C CA . GLU A 1 288 ? -22.261 -9.339 51.941 1.00 83.12 288 GLU A CA 1
ATOM 2261 C C . GLU A 1 288 ? -23.417 -9.575 52.913 1.00 83.12 288 GLU A C 1
ATOM 2263 O O . GLU A 1 288 ? -24.317 -8.748 53.063 1.00 83.12 288 GLU A O 1
ATOM 2268 N N . HIS A 1 289 ? -23.386 -10.705 53.612 1.00 84.12 289 HIS A N 1
ATOM 2269 C CA . HIS A 1 289 ? -24.419 -11.070 54.573 1.00 84.12 289 HIS A CA 1
ATOM 2270 C C . HIS A 1 289 ? -23.934 -10.811 55.996 1.00 84.12 289 HIS A C 1
ATOM 2272 O O . HIS A 1 289 ? -22.901 -11.326 56.423 1.00 84.12 289 HIS A O 1
ATOM 2278 N N . ARG A 1 290 ? -24.706 -10.040 56.761 1.00 82.38 290 ARG A N 1
ATOM 2279 C CA . ARG A 1 290 ? -24.413 -9.721 58.158 1.00 82.38 290 ARG A CA 1
ATOM 2280 C C . ARG A 1 290 ? -25.594 -10.091 59.041 1.00 82.38 290 ARG A C 1
ATOM 2282 O O . ARG A 1 290 ? -26.737 -9.721 58.774 1.00 82.38 290 ARG A O 1
ATOM 2289 N N . LEU A 1 291 ? -25.314 -10.799 60.131 1.00 80.75 291 LEU A N 1
ATOM 2290 C CA . LEU A 1 291 ? -26.301 -11.041 61.176 1.00 80.75 291 LEU A CA 1
ATOM 2291 C C . LEU A 1 291 ? -26.344 -9.816 62.096 1.00 80.75 291 LEU A C 1
ATOM 2293 O O . LEU A 1 291 ? -25.354 -9.486 62.746 1.00 80.75 291 LEU A O 1
ATOM 2297 N N . THR A 1 292 ? -27.480 -9.128 62.138 1.00 77.62 292 THR A N 1
ATOM 2298 C CA . THR A 1 292 ? -27.697 -7.975 63.023 1.00 77.62 292 THR A CA 1
ATOM 2299 C C . THR A 1 292 ? -28.620 -8.358 64.178 1.00 77.62 292 THR A C 1
ATOM 2301 O O . THR A 1 292 ? -29.272 -9.403 64.143 1.00 77.62 292 THR A O 1
ATOM 2304 N N . SER A 1 293 ? -28.745 -7.491 65.188 1.00 76.38 293 SER A N 1
ATOM 2305 C CA . SER A 1 293 ? -29.717 -7.674 66.279 1.00 76.38 293 SER A CA 1
ATOM 2306 C C . SER A 1 293 ? -31.170 -7.779 65.793 1.00 76.38 293 SER A C 1
ATOM 2308 O O . SER A 1 293 ? -32.017 -8.282 66.522 1.00 76.38 293 SER A O 1
ATOM 2310 N N . ASN A 1 294 ? -31.451 -7.324 64.566 1.00 71.88 294 ASN A N 1
ATOM 2311 C CA . ASN A 1 294 ? -32.777 -7.313 63.951 1.00 71.88 294 ASN A CA 1
ATOM 2312 C C . ASN A 1 294 ? -32.936 -8.396 62.863 1.00 71.88 294 ASN A C 1
ATOM 2314 O O . ASN A 1 294 ? -33.895 -8.354 62.097 1.00 71.88 294 ASN A O 1
ATOM 2318 N N . GLY A 1 295 ? -32.004 -9.354 62.781 1.00 81.38 295 GLY A N 1
ATOM 2319 C CA . GLY A 1 295 ? -32.014 -10.445 61.804 1.00 81.38 295 GLY A CA 1
ATOM 2320 C C . GLY A 1 295 ? -30.936 -10.322 60.725 1.00 81.38 295 GLY A C 1
ATOM 2321 O O . GLY A 1 295 ? -30.029 -9.487 60.806 1.00 81.38 295 GLY A O 1
ATOM 2322 N N . LEU A 1 296 ? -31.013 -11.197 59.720 1.00 83.94 296 LEU A N 1
ATOM 2323 C CA . LEU A 1 296 ? -30.076 -11.235 58.597 1.00 83.94 296 LEU A CA 1
ATOM 2324 C C . LEU A 1 296 ? -30.300 -10.035 57.668 1.00 83.94 296 LEU A C 1
ATOM 2326 O O . LEU A 1 296 ? -31.397 -9.843 57.142 1.00 83.94 296 LEU A O 1
ATOM 2330 N N . VAL A 1 297 ? -29.246 -9.260 57.432 1.00 84.62 297 VAL A N 1
ATOM 2331 C CA . VAL A 1 297 ? -29.215 -8.174 56.450 1.00 84.62 297 VAL A CA 1
ATOM 2332 C C . VAL A 1 297 ? -28.195 -8.535 55.380 1.00 84.62 297 VAL A C 1
ATOM 2334 O O . VAL A 1 297 ? -27.080 -8.936 55.702 1.00 84.62 297 VAL A O 1
ATOM 2337 N N . SER A 1 298 ? -28.584 -8.414 54.116 1.00 84.75 298 SER A N 1
ATOM 2338 C CA . SER A 1 298 ? -27.703 -8.639 52.968 1.00 84.75 298 SER A CA 1
ATOM 2339 C C . SER A 1 298 ? -27.455 -7.307 52.279 1.00 84.75 298 SER A C 1
ATOM 2341 O O . SER A 1 298 ? -28.396 -6.676 51.805 1.00 84.75 298 SER A O 1
ATOM 2343 N N . GLU A 1 299 ? -26.213 -6.847 52.259 1.00 84.31 299 GLU A N 1
ATOM 2344 C CA . GLU A 1 299 ? -25.794 -5.721 51.432 1.00 84.31 299 GLU A CA 1
ATOM 2345 C C . GLU A 1 299 ? -25.357 -6.265 50.081 1.00 84.31 299 GLU A C 1
ATOM 2347 O O . GLU A 1 299 ? -24.398 -7.025 49.997 1.00 84.31 299 GLU A O 1
ATOM 2352 N N . ILE A 1 300 ? -26.077 -5.898 49.028 1.00 84.56 300 ILE A N 1
ATOM 2353 C CA . ILE A 1 300 ? -25.780 -6.356 47.674 1.00 84.56 300 ILE A CA 1
ATOM 2354 C C . ILE A 1 300 ? -25.357 -5.186 46.800 1.00 84.56 300 ILE A C 1
ATOM 2356 O O . ILE A 1 300 ? -25.985 -4.126 46.818 1.00 84.56 300 ILE A O 1
ATOM 2360 N N . THR A 1 301 ? -24.311 -5.390 46.015 1.00 80.56 301 THR A N 1
ATOM 2361 C CA . THR A 1 301 ? -23.857 -4.439 45.005 1.00 80.56 301 THR A CA 1
ATOM 2362 C C . THR A 1 301 ? -24.466 -4.847 43.674 1.00 80.56 301 THR A C 1
ATOM 2364 O O . THR A 1 301 ? -24.203 -5.935 43.168 1.00 80.56 301 THR A O 1
ATOM 2367 N N . LEU A 1 302 ? -25.328 -3.997 43.125 1.00 78.88 302 LEU A N 1
ATOM 2368 C CA . LEU A 1 302 ? -25.975 -4.211 41.837 1.00 78.88 302 LEU A CA 1
ATOM 2369 C C . LEU A 1 302 ? -25.178 -3.556 40.723 1.00 78.88 302 LEU A C 1
ATOM 2371 O O . LEU A 1 302 ? -24.858 -2.373 40.812 1.00 78.88 302 LEU A O 1
ATOM 2375 N N . GLU A 1 303 ? -24.983 -4.289 39.640 1.00 72.81 303 GLU A N 1
ATOM 2376 C CA . GLU A 1 303 ? -24.370 -3.820 38.407 1.00 72.81 303 GLU A CA 1
ATOM 2377 C C . GLU A 1 303 ? -25.375 -3.984 37.263 1.00 72.81 303 GLU A C 1
ATOM 2379 O O . GLU A 1 303 ? -26.104 -4.979 37.190 1.00 72.81 303 GLU A O 1
ATOM 2384 N N . LYS A 1 304 ? -25.474 -3.000 36.363 1.00 69.38 304 LYS A N 1
ATOM 2385 C CA . LYS A 1 304 ? -26.198 -3.245 35.107 1.00 69.38 304 LYS A CA 1
ATOM 2386 C C . LYS A 1 304 ? -25.378 -4.224 34.268 1.00 69.38 304 LYS A C 1
ATOM 2388 O O . LYS A 1 304 ? -24.161 -4.121 34.309 1.00 69.38 304 LYS A O 1
ATOM 2393 N N . PRO A 1 305 ? -26.009 -5.112 33.481 1.00 58.31 305 PRO A N 1
ATOM 2394 C CA . PRO A 1 305 ? -25.280 -5.929 32.520 1.00 58.31 305 PRO A CA 1
ATOM 2395 C C . PRO A 1 305 ? -24.346 -5.035 31.697 1.00 58.31 305 PRO A C 1
ATOM 2397 O O . PRO A 1 305 ? -24.824 -4.159 30.971 1.00 58.31 305 PRO A O 1
ATOM 2400 N N . ALA A 1 306 ? -23.034 -5.205 31.860 1.00 56.00 306 ALA A N 1
ATOM 2401 C CA . ALA A 1 306 ? -22.087 -4.684 30.894 1.00 56.00 306 ALA A CA 1
ATOM 2402 C C . ALA A 1 306 ? -22.366 -5.427 29.586 1.00 56.00 306 ALA A C 1
ATOM 2404 O O . ALA A 1 306 ? -22.502 -6.652 29.604 1.00 56.00 306 ALA A O 1
ATOM 2405 N N . LEU A 1 307 ? -22.497 -4.697 28.476 1.00 54.03 307 LEU A N 1
ATOM 2406 C CA . LEU A 1 307 ? -22.503 -5.344 27.169 1.00 54.03 307 LEU A CA 1
ATOM 2407 C C . LEU A 1 307 ? -21.197 -6.130 27.073 1.00 54.03 307 LEU A C 1
ATOM 2409 O O . LEU A 1 307 ? -20.111 -5.564 27.230 1.00 54.03 307 LEU A O 1
ATOM 2413 N N . THR A 1 308 ? -21.305 -7.437 26.884 1.00 56.62 308 THR A N 1
ATOM 2414 C CA . THR A 1 308 ? -20.143 -8.280 26.611 1.00 56.62 308 THR A CA 1
ATOM 2415 C C . THR A 1 308 ? -19.462 -7.786 25.334 1.00 56.62 308 THR A C 1
ATOM 2417 O O . THR A 1 308 ? -20.101 -7.183 24.471 1.00 56.62 308 THR A O 1
ATOM 2420 N N . LEU A 1 309 ? -18.159 -8.037 25.182 1.00 53.00 309 LEU A N 1
ATOM 2421 C CA . LEU A 1 309 ? -17.436 -7.693 23.949 1.00 53.00 309 LEU A CA 1
ATOM 2422 C C . LEU A 1 309 ? -18.158 -8.242 22.702 1.00 53.00 309 LEU A C 1
ATOM 2424 O O . LEU A 1 309 ? -18.215 -7.578 21.673 1.00 53.00 309 LEU A O 1
ATOM 2428 N N . GLU A 1 310 ? -18.765 -9.420 22.836 1.00 53.56 310 GLU A N 1
ATOM 2429 C CA . GLU A 1 310 ? -19.584 -10.094 21.827 1.00 53.56 310 GLU A CA 1
ATOM 2430 C C . GLU A 1 310 ? -20.863 -9.314 21.487 1.00 53.56 310 GLU A C 1
ATOM 2432 O O . GLU A 1 310 ? -21.182 -9.152 20.312 1.00 53.56 310 GLU A O 1
ATOM 2437 N N . GLU A 1 311 ? -21.569 -8.770 22.483 1.00 56.88 311 GLU A N 1
ATOM 2438 C CA . GLU A 1 311 ? -22.745 -7.915 22.268 1.00 56.88 311 GLU A CA 1
ATOM 2439 C C . GLU A 1 311 ? -22.372 -6.561 21.644 1.00 56.88 311 GLU A C 1
ATOM 2441 O O . GLU A 1 311 ? -23.102 -6.067 20.787 1.00 56.88 311 GLU A O 1
ATOM 2446 N N . ILE A 1 312 ? -21.221 -5.984 22.008 1.00 61.19 312 ILE A N 1
ATOM 2447 C CA . ILE A 1 312 ? -20.703 -4.741 21.406 1.00 61.19 312 ILE A CA 1
ATOM 2448 C C . ILE A 1 312 ? -20.337 -4.969 19.932 1.00 61.19 312 ILE A C 1
ATOM 2450 O O . ILE A 1 312 ? -20.704 -4.172 19.067 1.00 61.19 312 ILE A O 1
ATOM 2454 N N . LEU A 1 313 ? -19.640 -6.071 19.637 1.00 62.88 313 LEU A N 1
ATOM 2455 C CA . LEU A 1 313 ? -19.308 -6.479 18.270 1.00 62.88 313 LEU A CA 1
ATOM 2456 C C . LEU A 1 313 ? -20.579 -6.747 17.454 1.00 62.88 313 LEU A C 1
ATOM 2458 O O . LEU A 1 313 ? -20.680 -6.285 16.319 1.00 62.88 313 LEU A O 1
ATOM 2462 N N . ALA A 1 314 ? -21.571 -7.425 18.035 1.00 61.44 314 ALA A N 1
ATOM 2463 C CA . ALA A 1 314 ? -22.854 -7.677 17.387 1.00 61.44 314 ALA A CA 1
ATOM 2464 C C . ALA A 1 314 ? -23.642 -6.383 17.108 1.00 61.44 314 ALA A C 1
ATOM 2466 O O . ALA A 1 314 ? -24.214 -6.248 16.027 1.00 61.44 314 ALA A O 1
ATOM 2467 N N . GLU A 1 315 ? -23.655 -5.416 18.035 1.00 62.66 315 GLU A N 1
ATOM 2468 C CA . GLU A 1 315 ? -24.311 -4.112 17.839 1.00 62.66 315 GLU A CA 1
ATOM 2469 C C . GLU A 1 315 ? -23.628 -3.311 16.716 1.00 62.66 315 GLU A C 1
ATOM 2471 O O . GLU A 1 315 ? -24.316 -2.739 15.867 1.00 62.66 315 GLU A O 1
ATOM 2476 N N . SER A 1 316 ? -22.290 -3.331 16.659 1.00 63.09 316 SER A N 1
ATOM 2477 C CA . SER A 1 316 ? -21.511 -2.709 15.578 1.00 63.09 316 SER A CA 1
ATOM 2478 C C . SER A 1 316 ? -21.825 -3.341 14.214 1.00 63.09 316 SER A C 1
ATOM 2480 O O . SER A 1 316 ? -22.212 -2.649 13.270 1.00 63.09 316 SER A O 1
ATOM 2482 N N . ILE A 1 317 ? -21.794 -4.678 14.131 1.00 65.38 317 ILE A N 1
ATOM 2483 C CA . ILE A 1 317 ? -22.140 -5.432 12.915 1.00 65.38 317 ILE A CA 1
ATOM 2484 C C . ILE A 1 317 ? -23.574 -5.121 12.458 1.00 65.38 317 ILE A C 1
ATOM 2486 O O . ILE A 1 317 ? -23.800 -4.837 11.282 1.00 65.38 317 ILE A O 1
ATOM 2490 N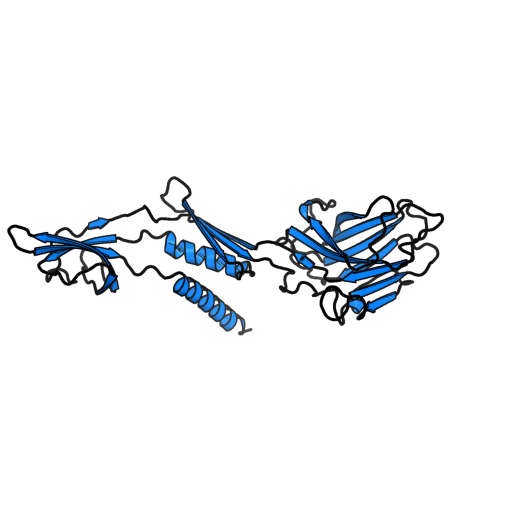 N . MET A 1 318 ? -24.548 -5.130 13.373 1.00 61.75 318 MET A N 1
ATOM 2491 C CA . MET A 1 318 ? -25.949 -4.820 13.061 1.00 61.75 318 MET A CA 1
ATOM 2492 C C . MET A 1 318 ? -26.133 -3.387 12.556 1.00 61.75 318 MET A C 1
ATOM 2494 O O . MET A 1 318 ? -26.910 -3.154 11.627 1.00 61.75 318 MET A O 1
ATOM 2498 N N . ARG A 1 319 ? -25.414 -2.419 13.136 1.00 63.31 319 ARG A N 1
ATOM 2499 C CA . ARG A 1 319 ? -25.439 -1.028 12.674 1.00 63.31 319 ARG A CA 1
ATOM 2500 C C . ARG A 1 319 ? -24.949 -0.936 11.231 1.00 63.31 319 ARG A C 1
ATOM 2502 O O . ARG A 1 319 ? -25.619 -0.300 10.417 1.00 63.31 319 ARG A O 1
ATOM 2509 N N . ARG A 1 320 ? -23.864 -1.636 10.897 1.00 63.84 320 ARG A N 1
ATOM 2510 C CA . ARG A 1 320 ? -23.309 -1.678 9.541 1.00 63.84 320 ARG A CA 1
ATOM 2511 C C . ARG A 1 320 ? -24.241 -2.358 8.536 1.00 63.84 320 ARG A C 1
ATOM 2513 O O . ARG A 1 320 ? -24.487 -1.789 7.476 1.00 63.84 320 ARG A O 1
ATOM 2520 N N . ILE A 1 321 ? -24.847 -3.496 8.894 1.00 62.44 321 ILE A N 1
ATOM 2521 C CA . ILE A 1 321 ? -25.890 -4.145 8.075 1.00 62.44 321 ILE A CA 1
ATOM 2522 C C . ILE A 1 321 ? -27.028 -3.157 7.793 1.00 62.44 321 ILE A C 1
ATOM 2524 O O . ILE A 1 321 ? -27.399 -2.959 6.640 1.00 62.44 321 ILE A O 1
ATOM 2528 N N . SER A 1 322 ? -27.518 -2.455 8.819 1.00 60.22 322 SER A N 1
ATOM 2529 C CA . SER A 1 322 ? -28.618 -1.499 8.651 1.00 60.22 322 SER A CA 1
ATOM 2530 C C . SER A 1 322 ? -28.264 -0.294 7.769 1.00 60.22 322 SER A C 1
ATOM 2532 O O . SER A 1 322 ? -29.146 0.274 7.127 1.00 60.22 322 SER A O 1
ATOM 2534 N N . LEU A 1 323 ? -26.990 0.116 7.731 1.00 60.28 323 LEU A N 1
ATOM 2535 C CA . LEU A 1 323 ? -26.507 1.189 6.858 1.00 60.28 323 LEU A CA 1
ATOM 2536 C C . LEU A 1 323 ? -26.409 0.721 5.404 1.00 60.28 323 LEU A C 1
ATOM 2538 O O . LEU A 1 323 ? -26.841 1.450 4.516 1.00 60.28 323 LEU A O 1
ATOM 2542 N N . ILE A 1 324 ? -25.929 -0.502 5.167 1.00 61.25 324 ILE A N 1
ATOM 2543 C CA . ILE A 1 324 ? -25.889 -1.120 3.833 1.00 61.25 324 ILE A CA 1
ATOM 2544 C C . ILE A 1 324 ? -27.313 -1.309 3.290 1.00 61.25 324 ILE A C 1
ATOM 2546 O O . ILE A 1 324 ? -27.602 -0.926 2.160 1.00 61.25 324 ILE A O 1
ATOM 2550 N N . GLU A 1 325 ? -28.234 -1.820 4.110 1.00 63.09 325 GLU A N 1
ATOM 2551 C CA . GLU A 1 325 ? -29.642 -2.006 3.731 1.00 63.09 325 GLU A CA 1
ATOM 2552 C C . GLU A 1 325 ? -30.363 -0.681 3.434 1.00 63.09 325 GLU A C 1
ATOM 2554 O O . GLU A 1 325 ? -31.272 -0.644 2.608 1.00 63.09 325 GLU A O 1
ATOM 2559 N N . ARG A 1 326 ? -29.954 0.421 4.077 1.00 55.94 326 ARG A N 1
ATOM 2560 C CA . ARG A 1 326 ? -30.491 1.767 3.810 1.00 55.94 326 ARG A CA 1
ATOM 2561 C C . ARG A 1 326 ? -29.827 2.458 2.620 1.00 55.94 326 ARG A C 1
ATOM 2563 O O . ARG A 1 326 ? -30.485 3.262 1.974 1.00 55.94 326 ARG A O 1
ATOM 2570 N N . GLY A 1 327 ? -28.563 2.149 2.332 1.00 43.78 327 GLY A N 1
ATOM 2571 C CA . GLY A 1 327 ? -27.821 2.645 1.168 1.00 43.78 327 GLY A CA 1
ATOM 2572 C C . GLY A 1 327 ? -28.135 1.907 -0.139 1.00 43.78 327 GLY A C 1
ATOM 2573 O O . GLY A 1 327 ? -27.764 2.383 -1.201 1.00 43.78 327 GLY A O 1
ATOM 2574 N N . GLY A 1 328 ? -28.848 0.776 -0.082 1.00 35.47 328 GLY A N 1
ATOM 2575 C CA . GLY A 1 328 ? -29.399 0.076 -1.252 1.00 35.47 328 GLY A CA 1
ATOM 2576 C C . GLY A 1 328 ? -30.698 0.679 -1.809 1.00 35.47 328 GLY A C 1
ATOM 2577 O O . GLY A 1 328 ? -31.357 0.042 -2.631 1.00 35.47 328 GLY A O 1
ATOM 2578 N N . VAL A 1 329 ? -31.091 1.872 -1.350 1.00 36.56 329 VAL A N 1
ATOM 2579 C CA . VAL A 1 329 ? -32.232 2.641 -1.864 1.00 36.56 329 VAL A CA 1
ATOM 2580 C C . VAL A 1 329 ? -31.734 4.003 -2.354 1.00 36.56 329 VAL A C 1
ATOM 2582 O O . VAL A 1 329 ? -31.910 5.004 -1.668 1.00 36.56 329 VAL A O 1
ATOM 2585 N N . GLU A 1 330 ? -31.052 3.979 -3.502 1.00 30.67 330 GLU A N 1
ATOM 2586 C CA . GLU A 1 330 ? -31.063 4.926 -4.645 1.00 30.67 330 GLU A CA 1
ATOM 2587 C C . GLU A 1 330 ? -29.780 4.800 -5.477 1.00 30.67 330 GLU A C 1
ATOM 2589 O O . GLU A 1 330 ? -28.680 5.108 -4.970 1.00 30.67 330 GLU A O 1
#

Foldseek 3Di:
DAPPPWFDPDKDWDLPCVLAAQKEKEKAFKAWAPVRALFPQFEPPNQVQKDWPPQKDWDWAQPAADDYRTGIKIFFDFDALAQKTKIKGFPDLQAAQLVQFFKKKKWKAFAPVFKDKAPRFFKWKKKWWAFSVRWIWMDTDGGRPPTGHNHTDMDIGTPVPTDGDPPDDNHGTTMIMTMMGGPVSHMTMGGMMIMGSTTGMDRIAMEMDGNPVAPDPDGDYDYHYYHNPHDNVLSHLLRNLVNVLRNDRQGWIWTKTADCPVQAAQDKDADDDVVVPDGGIWTFNHWDWDQDPVGIIITTITGHDRQDSVNSSVVSVVVVVVVVVVVVPD

Radius of gyration: 31.35 Å; chains: 1; bounding box: 69×38×97 Å